Protein AF-0000000076156666 (afdb_homodimer)

Foldseek 3Di:
DDQVPDPADKDWDDDQQWIKIDGPVDRDIDTLDGRPPWGFAEWDDQPVQQKIWTFTQVQLFIWIFRRNDPPSPTDIDTQGGDDPQWHWAAWEDDNVVQKIWTATQRQAFIWMDGVSNHPIDTPDGPHHRDHYDYDDPPPVPPPD/DDQVPDPADKDWDDDQQWIKIDDPVDRDIDTLDGRPPWGFAEWDDQPVQQKIWTFTQVQLFIWIFRRNDPPSPTDIDTQGGDDPQWHWAAWEDDNVVQKIWTATQRQAFIWMDGVSNHPIDTPDGPHHRDHYDYDDPPPVPPPD

Solvent-accessible surface area (backbone atoms only — not comparable to full-atom values): 14585 Å² total; per-residue (Å²): 105,79,35,78,62,69,78,49,39,38,37,37,36,20,37,26,32,36,35,34,39,31,40,73,80,49,88,54,66,47,80,75,46,78,37,90,86,37,33,36,57,26,43,40,69,29,76,88,81,23,31,38,38,34,18,18,60,70,67,20,28,31,33,34,30,44,56,55,43,51,50,71,77,45,65,75,40,76,39,39,67,65,50,86,71,42,34,44,40,18,45,32,65,40,63,90,81,41,32,31,36,35,18,19,26,70,58,7,29,32,34,35,20,34,72,74,40,47,79,69,44,75,79,42,67,86,40,73,40,24,30,15,35,30,65,44,71,55,78,57,71,74,80,114,107,80,34,81,63,70,76,50,39,38,36,36,35,20,37,27,33,36,34,34,38,31,39,74,80,49,90,53,64,46,82,75,45,77,45,87,82,36,32,35,57,24,43,40,69,29,74,88,82,22,31,38,36,34,18,18,62,69,65,20,25,30,34,35,30,45,56,56,42,53,52,70,77,45,63,75,38,75,41,40,67,63,50,86,71,42,33,45,40,18,45,31,64,38,62,91,81,40,32,31,35,34,16,20,27,70,59,6,27,34,34,35,21,34,73,73,41,48,79,68,44,75,78,42,67,88,41,73,40,25,31,16,33,31,64,46,71,54,76,59,72,73,80,115

InterPro domains:
  IPR000033 LDLR class B repeat [PF00058] (98-137)
  IPR000033 LDLR class B repeat [PS51120] (98-139)
  IPR000033 LDLR class B repeat [SM00135] (30-72)
  IPR000033 LDLR class B repeat [SM00135] (77-120)
  IPR011042 Six-bladed beta-propeller, TolB-like [G3DSA:2.120.10.30] (9-143)

Organism: Mytilus galloprovincialis (NCBI:txid29158)

Nearest PDB structures (foldseek):
  3s8v-assembly1_A  TM=8.513E-01  e=6.687E-07  Homo sapiens
  8jx8-assembly1_B  TM=8.411E-01  e=5.372E-07  Rattus norvegicus
  8jxc-assembly1_A  TM=8.781E-01  e=2.489E-06  Rattus norvegicus
  8x7w-assembly1_F  TM=6.981E-01  e=1.776E-03  Escherichia coli K-12
  1jof-assembly1_A  TM=6.295E-01  e=4.266E-03  Neurospora crassa

Radius of gyration: 17.75 Å; Cα contacts (8 Å, |Δi|>4): 808; chains: 2; bounding box: 52×44×46 Å

Secondary structure (DSSP, 8-state):
---S--SS-EEEEE-BSEEEEEETTSS-EEEEEE-TT--EEEEEEETTTTEEEEEETTTTEEEEEE-SSS-TTPPPEEEE---TT--EEEEEEETTTTEEEEEETTTTEEEEEETTS-S-EEEE-S-S----EEEE--------/---S--SS-EEEEE-BSEEEEEETTSS-EEEEEE-SS--EEEEEEETTTTEEEEEETTTTEEEEEE-SSS-TTPPPEEEE---TT--EEEEEEETTTTEEEEEETTTTEEEEEETTS-S-EEEE-S-S----EEEE--------

Structure (mmCIF, N/CA/C/O backbone):
data_AF-0000000076156666-model_v1
#
loop_
_entity.id
_entity.type
_entity.pdbx_description
1 polymer 'Uncharacterized protein'
#
loop_
_atom_site.group_PDB
_atom_site.id
_atom_site.type_symbol
_atom_site.label_atom_id
_atom_site.label_alt_id
_atom_site.label_comp_id
_atom_site.label_asym_id
_atom_site.label_entity_id
_atom_site.label_seq_id
_atom_site.pdbx_PDB_ins_code
_atom_site.Cartn_x
_atom_site.Cartn_y
_atom_site.Cartn_z
_atom_site.occupancy
_atom_site.B_iso_or_equiv
_atom_site.auth_seq_id
_atom_site.auth_comp_id
_atom_site.auth_asym_id
_atom_site.auth_atom_id
_atom_site.pdbx_PDB_model_num
ATOM 1 N N . MET A 1 1 ? -24.922 -6.906 13.633 1 24.83 1 MET A N 1
ATOM 2 C CA . MET A 1 1 ? -23.984 -5.887 13.18 1 24.83 1 MET A CA 1
ATOM 3 C C . MET A 1 1 ? -22.562 -6.449 13.109 1 24.83 1 MET A C 1
ATOM 5 O O . MET A 1 1 ? -21.938 -6.703 14.141 1 24.83 1 MET A O 1
ATOM 9 N N . THR A 1 2 ? -22.344 -7.375 12.227 1 29.17 2 THR A N 1
ATOM 10 C CA . THR A 1 2 ? -21.359 -8.445 12.172 1 29.17 2 THR A CA 1
ATOM 11 C C . THR A 1 2 ? -19.953 -7.875 12.023 1 29.17 2 THR A C 1
ATOM 13 O O . THR A 1 2 ? -19.641 -7.199 11.039 1 29.17 2 THR A O 1
ATOM 16 N N . LEU A 1 3 ? -19.5 -7.316 13.078 1 31.19 3 LEU A N 1
ATOM 17 C CA . LEU A 1 3 ? -18.078 -7.035 13.234 1 31.19 3 LEU A CA 1
ATOM 18 C C . LEU A 1 3 ? -17.234 -7.957 12.352 1 31.19 3 LEU A C 1
ATOM 20 O O . LEU A 1 3 ? -17.656 -9.07 12.039 1 31.19 3 LEU A O 1
ATOM 24 N N . VAL A 1 4 ? -16.5 -7.348 11.352 1 40.94 4 VAL A N 1
ATOM 25 C CA . VAL A 1 4 ? -15.523 -8.258 10.766 1 40.94 4 VAL A CA 1
ATOM 26 C C . VAL A 1 4 ? -15.047 -9.25 11.82 1 40.94 4 VAL A C 1
ATOM 28 O O . VAL A 1 4 ? -14.25 -8.898 12.695 1 40.94 4 VAL A O 1
ATOM 31 N N . SER A 1 5 ? -15.922 -9.773 12.57 1 37.94 5 SER A N 1
ATOM 32 C CA . SER A 1 5 ? -15.797 -10.766 13.633 1 37.94 5 SER A CA 1
ATOM 33 C C . SER A 1 5 ? -14.711 -11.789 13.305 1 37.94 5 SER A C 1
ATOM 35 O O . SER A 1 5 ? -14.461 -12.711 14.078 1 37.94 5 SER A O 1
ATOM 37 N N . GLY A 1 6 ? -14.664 -12.227 11.977 1 42.97 6 GLY A N 1
ATOM 38 C CA . GLY A 1 6 ? -13.938 -13.484 11.898 1 42.97 6 GLY A CA 1
ATOM 39 C C . GLY A 1 6 ? -12.453 -13.344 12.18 1 42.97 6 GLY A C 1
ATOM 40 O O . GLY A 1 6 ? -11.906 -12.242 12.078 1 42.97 6 GLY A O 1
ATOM 41 N N . ASN A 1 7 ? -11.867 -14.125 13.227 1 49.91 7 ASN A N 1
ATOM 42 C CA . ASN A 1 7 ? -10.57 -14.391 13.852 1 49.91 7 ASN A CA 1
ATOM 43 C C . ASN A 1 7 ? -9.445 -14.375 12.828 1 49.91 7 ASN A C 1
ATOM 45 O O . ASN A 1 7 ? -8.273 -14.508 13.188 1 49.91 7 ASN A O 1
ATOM 49 N N . GLY A 1 8 ? -9.758 -14.336 11.461 1 57.69 8 GLY A N 1
ATOM 50 C CA . GLY A 1 8 ? -8.594 -1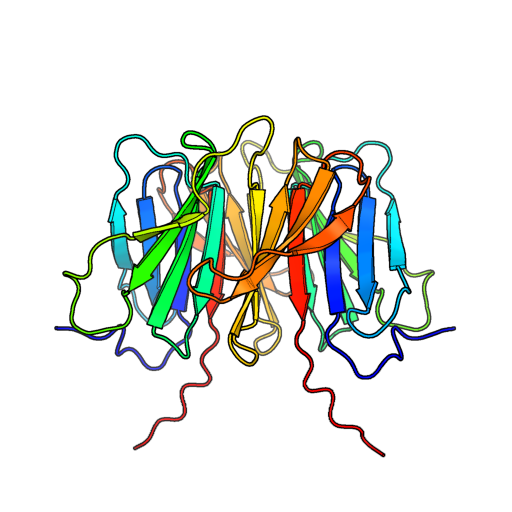4.586 10.625 1 57.69 8 GLY A CA 1
ATOM 51 C C . GLY A 1 8 ? -8.117 -13.352 9.883 1 57.69 8 GLY A C 1
ATOM 52 O O . GLY A 1 8 ? -8.617 -12.25 10.117 1 57.69 8 GLY A O 1
ATOM 53 N N . PRO A 1 9 ? -7.078 -13.352 9.258 1 69.38 9 PRO A N 1
ATOM 54 C CA . PRO A 1 9 ? -6.52 -12.258 8.461 1 69.38 9 PRO A CA 1
ATOM 55 C C . PRO A 1 9 ? -7.52 -11.68 7.461 1 69.38 9 PRO A C 1
ATOM 57 O O . PRO A 1 9 ? -8.32 -12.422 6.883 1 69.38 9 PRO A O 1
ATOM 60 N N . GLN A 1 10 ? -7.691 -10.336 7.496 1 78.38 10 GLN A N 1
ATOM 61 C CA . GLN A 1 10 ? -8.57 -9.625 6.574 1 78.38 10 GLN A CA 1
ATOM 62 C C . GLN A 1 10 ? -7.777 -8.992 5.434 1 78.38 10 GLN A C 1
ATOM 64 O O . GLN A 1 10 ? -6.68 -8.477 5.645 1 78.38 10 GLN A O 1
ATOM 69 N N . LEU A 1 11 ? -8.43 -9.125 4.258 1 87.75 11 LEU A N 1
ATOM 70 C CA . LEU A 1 11 ? -7.887 -8.484 3.068 1 87.75 11 LEU A CA 1
ATOM 71 C C . LEU A 1 11 ? -8.766 -7.32 2.629 1 87.75 11 LEU A C 1
ATOM 73 O O . LEU A 1 11 ? -9.992 -7.453 2.557 1 87.75 11 LEU A O 1
ATOM 77 N N . LEU A 1 12 ? -8.188 -6.184 2.498 1 89.75 12 LEU A N 1
ATOM 78 C CA . LEU A 1 12 ? -8.828 -5 1.938 1 89.75 12 LEU A CA 1
ATOM 79 C C . LEU A 1 12 ? -8.367 -4.758 0.503 1 89.75 12 LEU A C 1
ATOM 81 O O . LEU A 1 12 ? -7.18 -4.871 0.204 1 89.75 12 LEU A O 1
ATOM 85 N N . PHE A 1 13 ? -9.367 -4.488 -0.405 1 92.56 13 PHE A N 1
ATOM 86 C CA . PHE A 1 13 ? -8.953 -4.191 -1.771 1 92.56 13 PHE A CA 1
ATOM 87 C C . PHE A 1 13 ? -9.953 -3.264 -2.449 1 92.56 13 PHE A C 1
ATOM 89 O O . PHE A 1 13 ? -11.086 -3.113 -1.981 1 92.56 13 PHE A O 1
ATOM 96 N N . SER A 1 14 ? -9.508 -2.668 -3.512 1 92.62 14 SER A N 1
ATOM 97 C CA . SER A 1 14 ? -10.367 -1.766 -4.27 1 92.62 14 SER A CA 1
ATOM 98 C C . SER A 1 14 ? -10.445 -2.172 -5.738 1 92.62 14 SER A C 1
ATOM 100 O O . SER A 1 14 ? -9.594 -2.922 -6.223 1 92.62 14 SER A O 1
ATOM 102 N N . ASN A 1 15 ? -11.516 -1.688 -6.387 1 88.69 15 ASN A N 1
ATOM 103 C CA . ASN A 1 15 ? -11.641 -1.851 -7.832 1 88.69 15 ASN A CA 1
ATOM 104 C C . ASN A 1 15 ? -11.938 -0.521 -8.523 1 88.69 15 ASN A C 1
ATOM 106 O O . ASN A 1 15 ? -12.742 -0.465 -9.453 1 88.69 15 ASN A O 1
ATOM 110 N N . GLY A 1 16 ? -11.273 0.506 -7.926 1 85.62 16 GLY A N 1
ATOM 111 C CA . GLY A 1 16 ? -11.508 1.829 -8.484 1 85.62 16 GLY A CA 1
ATOM 112 C C . GLY A 1 16 ? -12.656 2.564 -7.812 1 85.62 16 GLY A C 1
ATOM 113 O O . GLY A 1 16 ? -12.438 3.582 -7.148 1 85.62 16 GLY A O 1
ATOM 114 N N . THR A 1 17 ? -13.883 1.94 -7.84 1 86.25 17 THR A N 1
ATOM 115 C CA . THR A 1 17 ? -15.062 2.646 -7.352 1 86.25 17 THR A CA 1
ATOM 116 C C . THR A 1 17 ? -15.469 2.131 -5.973 1 86.25 17 THR A C 1
ATOM 118 O O . THR A 1 17 ? -16.234 2.785 -5.262 1 86.25 17 THR A O 1
ATOM 121 N N . HIS A 1 18 ? -15 0.934 -5.66 1 88.19 18 HIS A N 1
ATOM 122 C CA . HIS A 1 18 ? -15.398 0.309 -4.406 1 88.19 18 HIS A CA 1
ATOM 123 C C . HIS A 1 18 ? -14.188 -0.149 -3.607 1 88.19 18 HIS A C 1
ATOM 125 O O . HIS A 1 18 ? -13.117 -0.4 -4.18 1 88.19 18 HIS A O 1
ATOM 131 N N . VAL A 1 19 ? -14.344 -0.198 -2.363 1 89.44 19 VAL A N 1
ATOM 132 C CA . VAL A 1 19 ? -13.438 -0.876 -1.443 1 89.44 19 VAL A CA 1
ATOM 133 C C . VAL A 1 19 ? -14.141 -2.072 -0.809 1 89.44 19 VAL A C 1
ATOM 135 O O . VAL A 1 19 ? -15.273 -1.957 -0.342 1 89.44 19 VAL A O 1
ATOM 138 N N . PHE A 1 20 ? -13.438 -3.129 -0.831 1 87.62 20 PHE A N 1
ATOM 139 C CA . PHE A 1 20 ? -13.969 -4.391 -0.327 1 87.62 20 PHE A CA 1
ATOM 140 C C . PHE A 1 20 ? -13.117 -4.914 0.824 1 87.62 20 PHE A C 1
ATOM 142 O O . PHE A 1 20 ? -11.938 -4.566 0.942 1 87.62 20 PHE A O 1
ATOM 149 N N . SER A 1 21 ? -13.766 -5.691 1.63 1 85.75 21 SER A N 1
ATOM 150 C CA . SER A 1 21 ? -13.047 -6.516 2.596 1 85.75 21 SER A CA 1
ATOM 151 C C . SER A 1 21 ? -13.352 -7.996 2.398 1 85.75 21 SER A C 1
ATOM 153 O O . SER A 1 21 ? -14.484 -8.367 2.09 1 85.75 21 SER A O 1
ATOM 155 N N . LYS A 1 22 ? -12.336 -8.773 2.588 1 82.94 22 LYS A N 1
ATOM 156 C CA . LYS A 1 22 ? -12.461 -10.219 2.463 1 82.94 22 LYS A CA 1
ATOM 157 C C . LYS A 1 22 ? -11.797 -10.93 3.643 1 82.94 22 LYS A C 1
ATOM 159 O O . LYS A 1 22 ? -10.648 -10.648 3.982 1 82.94 22 LYS A O 1
ATOM 164 N N . ASP A 1 23 ? -12.633 -11.797 4.246 1 78.38 23 ASP A N 1
ATOM 165 C CA . ASP A 1 23 ? -12.07 -12.727 5.223 1 78.38 23 ASP A CA 1
ATOM 166 C C . ASP A 1 23 ? -11.344 -13.883 4.527 1 78.38 23 ASP A C 1
ATOM 168 O O . ASP A 1 23 ? -11.953 -14.633 3.766 1 78.38 23 ASP A O 1
ATOM 172 N N . LEU A 1 24 ? -10.078 -14.031 4.801 1 78.62 24 LEU A N 1
ATOM 173 C CA . LEU A 1 24 ? -9.289 -15.008 4.059 1 78.62 24 LEU A CA 1
ATOM 174 C C . LEU A 1 24 ? -9.562 -16.422 4.562 1 78.62 24 LEU A C 1
ATOM 176 O O . LEU A 1 24 ? -9.219 -17.391 3.895 1 78.62 24 LEU A O 1
ATOM 180 N N . ASP A 1 25 ? -10.188 -16.516 5.691 1 75.38 25 ASP A N 1
ATOM 181 C CA . ASP A 1 25 ? -10.508 -17.828 6.258 1 75.38 25 ASP A CA 1
ATOM 182 C C . ASP A 1 25 ? -11.93 -18.25 5.891 1 75.38 25 ASP A C 1
ATOM 184 O O . ASP A 1 25 ? -12.375 -19.344 6.258 1 75.38 25 ASP A O 1
ATOM 188 N N . SER A 1 26 ? -12.578 -17.359 5.293 1 74.19 26 SER A N 1
ATOM 189 C CA . SER A 1 26 ? -13.945 -17.688 4.891 1 74.19 26 SER A CA 1
ATOM 190 C C . SER A 1 26 ? -14.242 -17.156 3.488 1 74.19 26 SER A C 1
ATOM 192 O O . SER A 1 26 ? -13.375 -16.562 2.844 1 74.19 26 SER A O 1
ATOM 194 N N . ALA A 1 27 ? -15.383 -17.469 3.008 1 73.88 27 ALA A N 1
ATOM 195 C CA . ALA A 1 27 ? -15.797 -16.984 1.693 1 73.88 27 ALA A CA 1
ATOM 196 C C . ALA A 1 27 ? -16.484 -15.625 1.801 1 73.88 27 ALA A C 1
ATOM 198 O O . ALA A 1 27 ? -16.938 -15.07 0.796 1 73.88 27 ALA A O 1
ATOM 199 N N . ASN A 1 28 ? -16.453 -15.109 2.893 1 76.19 28 ASN A N 1
ATOM 200 C CA . ASN A 1 28 ? -17.203 -13.883 3.139 1 76.19 28 ASN A CA 1
ATOM 201 C C . ASN A 1 28 ? -16.453 -12.656 2.613 1 76.19 28 ASN A C 1
ATOM 203 O O . ASN A 1 28 ? -15.234 -12.547 2.793 1 76.19 28 ASN A O 1
ATOM 207 N N . SER A 1 29 ? -17.109 -11.93 1.706 1 78.38 29 SER A N 1
ATOM 208 C CA . SER A 1 29 ? -16.641 -10.633 1.247 1 78.38 29 SER A CA 1
ATOM 209 C C . SER A 1 29 ? -17.719 -9.562 1.422 1 78.38 29 SER A C 1
ATOM 211 O O . SER A 1 29 ? -18.906 -9.859 1.383 1 78.38 29 SER A O 1
ATOM 213 N N . ARG A 1 30 ? -17.344 -8.398 1.815 1 82.5 30 ARG A N 1
ATOM 214 C CA . ARG A 1 30 ? -18.281 -7.305 2.004 1 82.5 30 ARG A CA 1
ATOM 215 C C . ARG A 1 30 ? -17.797 -6.031 1.321 1 82.5 30 ARG A C 1
ATOM 217 O O . ARG A 1 30 ? -16.594 -5.797 1.219 1 82.5 30 ARG A O 1
ATOM 224 N N . VAL A 1 31 ? -18.75 -5.227 0.8 1 84.62 31 VAL A N 1
ATOM 225 C CA . VAL A 1 31 ? -18.469 -3.887 0.293 1 84.62 31 VAL A CA 1
ATOM 226 C C . VAL A 1 31 ? -18.406 -2.896 1.454 1 84.62 31 VAL A C 1
ATOM 228 O O . VAL A 1 31 ? -19.344 -2.781 2.232 1 84.62 31 VAL A O 1
ATOM 231 N N . LEU A 1 32 ? -17.344 -2.234 1.595 1 83.38 32 LEU A N 1
ATOM 232 C CA . LEU A 1 32 ? -17.188 -1.29 2.695 1 83.38 32 LEU A CA 1
ATOM 233 C C . LEU A 1 32 ? -17.562 0.121 2.26 1 83.38 32 LEU A C 1
ATOM 235 O O . LEU A 1 32 ? -18.172 0.869 3.025 1 83.38 32 LEU A O 1
ATOM 239 N N . VAL A 1 33 ? -17.094 0.512 1.091 1 84.12 33 VAL A N 1
ATOM 240 C CA . VAL A 1 33 ? -17.344 1.854 0.575 1 84.12 33 VAL A CA 1
ATOM 241 C C . VAL A 1 33 ? -17.672 1.782 -0.916 1 84.12 33 VAL A C 1
ATOM 243 O O . VAL A 1 33 ? -17.031 1.032 -1.66 1 84.12 33 VAL A O 1
ATOM 246 N N . GLY A 1 34 ? -18.656 2.332 -1.318 1 82.88 34 GLY A N 1
ATOM 247 C CA . GLY A 1 34 ? -18.984 2.596 -2.711 1 82.88 34 GLY A CA 1
ATOM 248 C C . GLY A 1 34 ? -18.891 4.066 -3.074 1 82.88 34 GLY A C 1
ATOM 249 O O . GLY A 1 34 ? -19.516 4.91 -2.422 1 82.88 34 GLY A O 1
ATOM 250 N N . THR A 1 35 ? -17.812 4.336 -3.85 1 72.94 35 THR A N 1
ATOM 251 C CA . THR A 1 35 ? -17.641 5.727 -4.254 1 72.94 35 THR A CA 1
ATOM 252 C C . THR A 1 35 ? -18.062 5.926 -5.707 1 72.94 35 THR A C 1
ATOM 254 O O . THR A 1 35 ? -17.547 5.25 -6.602 1 72.94 35 THR A O 1
ATOM 257 N N . MET A 1 36 ? -19.266 5.98 -6.188 1 64.44 36 MET A N 1
ATOM 258 C CA . MET A 1 36 ? -19.797 6.047 -7.547 1 64.44 36 MET A CA 1
ATOM 259 C C . MET A 1 36 ? -18.797 6.719 -8.484 1 64.44 36 MET A C 1
ATOM 261 O O . MET A 1 36 ? -18.5 6.203 -9.562 1 64.44 36 MET A O 1
ATOM 265 N N . ASP A 1 37 ? -18.359 7.902 -8.125 1 64.62 37 ASP A N 1
ATOM 266 C CA . ASP A 1 37 ? -17.547 8.703 -9.031 1 64.62 37 ASP A CA 1
ATOM 267 C C . ASP A 1 37 ? -16.094 8.773 -8.562 1 64.62 37 ASP A C 1
ATOM 269 O O . ASP A 1 37 ? -15.414 9.766 -8.805 1 64.62 37 ASP A O 1
ATOM 273 N N . SER A 1 38 ? -15.586 7.602 -8.094 1 75.69 38 SER A N 1
ATOM 274 C CA . SER A 1 38 ? -14.281 7.703 -7.445 1 75.69 38 SER A CA 1
ATOM 275 C C . SER A 1 38 ? -13.305 6.672 -8 1 75.69 38 SER A C 1
ATOM 277 O O . SER A 1 38 ? -13.719 5.688 -8.617 1 75.69 38 SER A O 1
ATOM 279 N N . SER A 1 39 ? -12.109 7.09 -8.117 1 88.38 39 SER A N 1
ATOM 280 C CA . SER A 1 39 ? -11.016 6.176 -8.438 1 88.38 39 SER A CA 1
ATOM 281 C C . SER A 1 39 ? -10.125 5.934 -7.223 1 88.38 39 SER A C 1
ATOM 283 O O . SER A 1 39 ? -9.125 6.625 -7.035 1 88.38 39 SER A O 1
ATOM 285 N N . VAL A 1 40 ? -10.5 4.91 -6.449 1 91.94 40 VAL A N 1
ATOM 286 C CA . VAL A 1 40 ? -9.719 4.535 -5.277 1 91.94 40 VAL A CA 1
ATOM 287 C C . VAL A 1 40 ? -8.398 3.906 -5.719 1 91.94 40 VAL A C 1
ATOM 289 O O . VAL A 1 40 ? -8.391 2.814 -6.293 1 91.94 40 VAL A O 1
ATOM 292 N N . THR A 1 41 ? -7.332 4.531 -5.438 1 93.56 41 THR A N 1
ATOM 293 C CA . THR A 1 41 ? -6.035 4.121 -5.965 1 93.56 41 THR A CA 1
ATOM 294 C C . THR A 1 41 ? -5.227 3.387 -4.902 1 93.56 41 THR A C 1
ATOM 296 O O . THR A 1 41 ? -4.527 2.414 -5.203 1 93.56 41 THR A O 1
ATOM 299 N N . TYR A 1 42 ? -5.238 3.84 -3.662 1 96.19 42 TYR A N 1
ATOM 300 C CA . TYR A 1 42 ? -4.582 3.18 -2.541 1 96.19 42 TYR A CA 1
ATOM 301 C C . TYR A 1 42 ? -5.543 3.01 -1.369 1 96.19 42 TYR A C 1
ATOM 303 O O . TYR A 1 42 ? -6.465 3.809 -1.194 1 96.19 42 TYR A O 1
ATOM 311 N N . VAL A 1 43 ? -5.25 1.984 -0.578 1 93.94 43 VAL A N 1
ATOM 312 C CA . VAL A 1 43 ? -6.039 1.715 0.622 1 93.94 43 VAL A CA 1
ATOM 313 C C . VAL A 1 43 ? -5.117 1.264 1.753 1 93.94 43 VAL A C 1
ATOM 315 O O . VAL A 1 43 ? -4.035 0.723 1.504 1 93.94 43 VAL A O 1
ATOM 318 N N . ASP A 1 44 ? -5.52 1.538 2.906 1 92.69 44 ASP A N 1
ATOM 319 C CA . ASP A 1 44 ? -4.879 1.022 4.113 1 92.69 44 ASP A CA 1
ATOM 320 C C . ASP A 1 44 ? -5.855 1 5.285 1 92.69 44 ASP A C 1
ATOM 322 O O . ASP A 1 44 ? -6.961 1.534 5.191 1 92.69 44 ASP A O 1
ATOM 326 N N . TYR A 1 45 ? -5.438 0.369 6.348 1 87.62 45 TYR A N 1
ATOM 327 C CA . TYR A 1 45 ? -6.34 0.162 7.477 1 87.62 45 TYR A CA 1
ATOM 328 C C . TYR A 1 45 ? -5.68 0.566 8.789 1 87.62 45 TYR A C 1
ATOM 330 O O . TYR A 1 45 ? -4.488 0.313 8.992 1 87.62 45 TYR A O 1
ATOM 338 N N . ASP A 1 46 ? -6.52 1.209 9.57 1 85.94 46 ASP A N 1
ATOM 339 C CA . ASP A 1 46 ? -6.207 1.427 10.977 1 85.94 46 ASP A CA 1
ATOM 340 C C . ASP A 1 46 ? -6.98 0.458 11.875 1 85.94 46 ASP A C 1
ATOM 342 O O . ASP A 1 46 ? -8.109 0.744 12.281 1 85.94 46 ASP A O 1
ATOM 346 N N . LEU A 1 47 ? -6.359 -0.558 12.281 1 75.81 47 LEU A N 1
ATOM 347 C CA . LEU A 1 47 ? -7.055 -1.599 13.031 1 75.81 47 LEU A CA 1
ATOM 348 C C . LEU A 1 47 ? -7.375 -1.129 14.445 1 75.81 47 LEU A C 1
ATOM 350 O O . LEU A 1 47 ? -8.375 -1.546 15.031 1 75.81 47 LEU A O 1
ATOM 354 N N . ILE A 1 48 ? -6.457 -0.358 14.922 1 79.44 48 ILE A N 1
ATOM 355 C CA . ILE A 1 48 ? -6.645 0.128 16.281 1 79.44 48 ILE A CA 1
ATOM 356 C C . ILE A 1 48 ? -7.887 1.015 16.359 1 79.44 48 ILE A C 1
ATOM 358 O O . ILE A 1 48 ? -8.742 0.837 17.219 1 79.44 48 ILE A O 1
ATOM 362 N N . GLY A 1 49 ? -8.078 1.843 15.438 1 82 49 GLY A N 1
ATOM 363 C CA . GLY A 1 49 ? -9.203 2.768 15.43 1 82 49 GLY A CA 1
ATOM 364 C C . GLY A 1 49 ? -10.414 2.223 14.703 1 82 49 GLY A C 1
ATOM 365 O O . GLY A 1 49 ? -11.523 2.727 14.883 1 82 49 GLY A O 1
ATOM 366 N N . GLY A 1 50 ? -10.172 1.155 13.797 1 82.5 50 GLY A N 1
ATOM 367 C CA . GLY A 1 50 ? -11.266 0.539 13.062 1 82.5 50 GLY A CA 1
ATOM 368 C C . GLY A 1 50 ? -11.664 1.313 11.82 1 82.5 50 GLY A C 1
ATOM 369 O O . GLY A 1 50 ? -12.836 1.339 11.445 1 82.5 50 GLY A O 1
ATOM 370 N N . TYR A 1 51 ? -10.703 2.053 11.25 1 89 51 TYR A N 1
ATOM 371 C CA . TYR A 1 51 ? -10.961 2.852 10.055 1 89 51 TYR A CA 1
ATOM 372 C C . TYR A 1 51 ? -10.258 2.266 8.836 1 89 51 TYR A C 1
ATOM 374 O O . TYR A 1 51 ? -9.172 1.689 8.961 1 89 51 TYR A O 1
ATOM 382 N N . ILE A 1 52 ? -10.953 2.475 7.73 1 89.44 52 ILE A N 1
ATOM 383 C CA . ILE A 1 52 ? -10.258 2.303 6.461 1 89.44 52 ILE A CA 1
ATOM 384 C C . ILE A 1 52 ? -9.945 3.67 5.855 1 89.44 52 ILE A C 1
ATOM 386 O O . ILE A 1 52 ? -10.711 4.621 6.027 1 89.44 52 ILE A O 1
ATOM 390 N N . TYR A 1 53 ? -8.875 3.779 5.207 1 93.62 53 TYR A N 1
ATOM 391 C CA . TYR A 1 53 ? -8.43 4.98 4.512 1 93.62 53 TYR A CA 1
ATOM 392 C C . TYR A 1 53 ? -8.203 4.703 3.031 1 93.62 53 TYR A C 1
ATOM 394 O O . TYR A 1 53 ? -7.734 3.621 2.662 1 93.62 53 TYR A O 1
ATOM 402 N N . TRP A 1 54 ? -8.5 5.707 2.203 1 95.19 54 TRP A N 1
ATOM 403 C CA . TRP A 1 54 ? -8.18 5.535 0.792 1 95.19 54 TRP A CA 1
ATOM 404 C C . TRP A 1 54 ? -7.879 6.875 0.132 1 95.19 54 TRP A C 1
ATOM 406 O O . TRP A 1 54 ? -8.398 7.91 0.553 1 95.19 54 TRP A O 1
ATOM 416 N N . SER A 1 55 ? -6.988 6.844 -0.792 1 96.81 55 SER A N 1
ATOM 417 C CA . SER A 1 55 ? -6.781 7.98 -1.682 1 96.81 55 SER A CA 1
ATOM 418 C C . SER A 1 55 ? -7.605 7.84 -2.957 1 96.81 55 SER A C 1
ATOM 420 O O . SER A 1 55 ? -7.797 6.73 -3.461 1 96.81 55 SER A O 1
ATOM 422 N N . ASP A 1 56 ? -8.039 8.945 -3.461 1 94.06 56 ASP A N 1
ATOM 423 C CA . ASP A 1 56 ? -8.867 8.984 -4.664 1 94.06 56 ASP A CA 1
ATOM 424 C C . ASP A 1 56 ? -8.234 9.875 -5.734 1 94.06 56 ASP A C 1
ATOM 426 O O . ASP A 1 56 ? -8.125 11.094 -5.551 1 94.06 56 ASP A O 1
ATOM 430 N N . PHE A 1 57 ? -7.949 9.258 -6.812 1 91.94 57 PHE A N 1
ATOM 431 C CA . PHE A 1 57 ? -7.246 9.969 -7.879 1 91.94 57 PHE A CA 1
ATOM 432 C C . PHE A 1 57 ? -8.172 10.969 -8.555 1 91.94 57 PHE A C 1
ATOM 434 O O . PHE A 1 57 ? -7.719 12.023 -9.016 1 91.94 57 PHE A O 1
ATOM 441 N N . ASP A 1 58 ? -9.352 10.641 -8.727 1 91.81 58 ASP A N 1
ATOM 442 C CA . ASP A 1 58 ? -10.289 11.516 -9.43 1 91.81 58 ASP A CA 1
ATOM 443 C C . ASP A 1 58 ? -10.594 12.773 -8.609 1 91.81 58 ASP A C 1
ATOM 445 O O . ASP A 1 58 ? -10.641 13.875 -9.156 1 91.81 58 ASP A O 1
ATOM 449 N N . THR A 1 59 ? -10.883 12.57 -7.301 1 92.31 59 THR A N 1
ATOM 450 C CA . THR A 1 59 ? -11.25 13.703 -6.453 1 92.31 59 THR A CA 1
ATOM 451 C C . THR A 1 59 ? -10 14.352 -5.852 1 92.31 59 THR A C 1
ATOM 453 O O . THR A 1 59 ? -10.07 15.461 -5.316 1 92.31 59 THR A O 1
ATOM 456 N N . ASN A 1 60 ? -8.844 13.68 -5.883 1 95.75 60 ASN A N 1
ATOM 457 C CA . ASN A 1 60 ? -7.598 14.148 -5.289 1 95.75 60 ASN A CA 1
ATOM 458 C C . ASN A 1 60 ? -7.746 14.375 -3.785 1 95.75 60 ASN A C 1
ATOM 460 O O . ASN A 1 60 ? -7.344 15.422 -3.27 1 95.75 60 ASN A O 1
ATOM 464 N N . THR A 1 61 ? -8.352 13.438 -3.162 1 96.5 61 THR A N 1
ATOM 465 C CA . THR A 1 61 ? -8.594 13.508 -1.726 1 96.5 61 THR A CA 1
ATOM 466 C C . THR A 1 61 ? -8.148 12.219 -1.038 1 96.5 61 THR A C 1
ATOM 468 O O . THR A 1 61 ? -7.859 11.227 -1.703 1 96.5 61 THR A O 1
ATOM 471 N N . ILE A 1 62 ? -8.016 12.281 0.243 1 97.19 62 ILE A N 1
ATOM 472 C CA . ILE A 1 62 ? -7.941 11.109 1.106 1 97.19 62 ILE A CA 1
ATOM 473 C C . ILE A 1 62 ? -9.148 11.086 2.047 1 97.19 62 ILE A C 1
ATOM 475 O O . ILE A 1 62 ? -9.469 12.102 2.672 1 97.19 62 ILE A O 1
ATOM 479 N N . SER A 1 63 ? -9.719 9.93 2.068 1 95.38 63 SER A N 1
ATOM 480 C CA . SER A 1 63 ? -10.914 9.766 2.893 1 95.38 63 SER A CA 1
ATOM 481 C C . SER A 1 63 ? -10.758 8.586 3.85 1 95.38 63 SER A C 1
ATOM 483 O O . SER A 1 63 ? -9.852 7.77 3.699 1 95.38 63 SER A O 1
ATOM 485 N N . ARG A 1 64 ? -11.625 8.57 4.828 1 93.81 64 ARG A N 1
ATOM 486 C CA . ARG A 1 64 ? -11.688 7.434 5.742 1 93.81 64 ARG A CA 1
ATOM 487 C C . ARG A 1 64 ? -13.125 7.125 6.133 1 93.81 64 ARG A C 1
ATOM 489 O O . ARG A 1 64 ? -14.016 7.961 5.965 1 93.81 64 ARG A O 1
ATOM 496 N N . LYS A 1 65 ? -13.281 5.973 6.523 1 90.69 65 LYS A N 1
ATOM 497 C CA . LYS A 1 65 ? -14.57 5.512 7.027 1 90.69 65 LYS A CA 1
ATOM 498 C C . LYS A 1 65 ? -14.391 4.445 8.102 1 90.69 65 LYS A C 1
ATOM 500 O O . LYS A 1 65 ? -13.539 3.564 7.977 1 90.69 65 LYS A O 1
ATOM 505 N N . ARG A 1 66 ? -15.172 4.598 9.102 1 86.69 66 ARG A N 1
ATOM 506 C CA . ARG A 1 66 ? -15.156 3.568 10.133 1 86.69 66 ARG A CA 1
ATOM 507 C C . ARG A 1 66 ? -15.844 2.295 9.648 1 86.69 66 ARG A C 1
ATOM 509 O O . ARG A 1 66 ? -16.969 2.342 9.133 1 86.69 66 ARG A O 1
ATOM 516 N N . CYS A 1 67 ? -15.273 1.206 9.547 1 71.62 67 CYS A N 1
ATOM 517 C CA . CYS A 1 67 ? -15.883 0.017 8.969 1 71.62 67 CYS A CA 1
ATOM 518 C C . CYS A 1 67 ? -15.703 -1.189 9.883 1 71.62 67 CYS A C 1
ATOM 520 O O . CYS A 1 67 ? -16.25 -2.262 9.617 1 71.62 67 CYS A O 1
ATOM 522 N N . MET A 1 68 ? -14.844 -1.132 10.695 1 60.59 68 MET A N 1
ATOM 523 C CA . MET A 1 68 ? -14.625 -2.322 11.508 1 60.59 68 MET A CA 1
ATOM 524 C C . MET A 1 68 ? -15.469 -2.283 12.773 1 60.59 68 MET A C 1
ATOM 526 O O . MET A 1 68 ? -15.25 -3.062 13.703 1 60.59 68 MET A O 1
ATOM 530 N N . SER A 1 69 ? -16.281 -1.313 12.773 1 55.09 69 SER A N 1
ATOM 531 C CA . SER A 1 69 ? -17.25 -1.293 13.867 1 55.09 69 SER A CA 1
ATOM 532 C C . SER A 1 69 ? -18.656 -1.635 13.367 1 55.09 69 SER A C 1
ATOM 534 O O . SER A 1 69 ? -18.906 -1.655 12.156 1 55.09 69 SER A O 1
ATOM 536 N N . ASP A 1 70 ? -19.375 -2.348 14.164 1 52.34 70 ASP A N 1
ATOM 537 C CA . ASP A 1 70 ? -20.766 -2.734 13.953 1 52.34 70 ASP A CA 1
ATOM 538 C C . ASP A 1 70 ? -21.547 -1.629 13.234 1 52.34 70 ASP A C 1
ATOM 540 O O . ASP A 1 70 ? -22.641 -1.862 12.727 1 52.34 70 ASP A O 1
ATOM 544 N N . ASP A 1 71 ? -21.031 -0.539 13.344 1 48.34 71 ASP A N 1
ATOM 545 C CA . ASP A 1 71 ? -21.812 0.574 12.836 1 48.34 71 ASP A CA 1
ATOM 546 C C . ASP A 1 71 ? -21.484 0.865 11.375 1 48.34 71 ASP A C 1
ATOM 548 O O . ASP A 1 71 ? -20.609 1.686 11.078 1 48.34 71 ASP A O 1
ATOM 552 N N . ASP A 1 72 ? -21.891 -0.021 10.484 1 54.41 72 ASP A N 1
ATOM 553 C CA . ASP A 1 72 ? -21.75 0.112 9.031 1 54.41 72 ASP A CA 1
ATOM 554 C C . ASP A 1 72 ? -22.141 1.513 8.57 1 54.41 72 ASP A C 1
ATOM 556 O O . ASP A 1 72 ? -21.797 1.921 7.457 1 54.41 72 ASP A O 1
ATOM 560 N N . ASN A 1 73 ? -22.844 2.172 9.461 1 54.06 73 ASN A N 1
ATOM 561 C CA . ASN A 1 73 ? -23.484 3.391 8.969 1 54.06 73 ASN A CA 1
ATOM 562 C C . ASN A 1 73 ? -22.547 4.59 9.062 1 54.06 73 ASN A C 1
ATOM 564 O O . ASN A 1 73 ? -22.984 5.734 8.945 1 54.06 73 ASN A O 1
ATOM 568 N N . SER A 1 74 ? -21.344 4.207 9.398 1 62.97 74 SER A N 1
ATOM 569 C CA . SER A 1 74 ? -20.547 5.402 9.602 1 62.97 74 SER A CA 1
ATOM 570 C C . SER A 1 74 ? -20.25 6.105 8.281 1 62.97 74 SER A C 1
ATOM 572 O O . SER A 1 74 ? -20.188 5.461 7.23 1 62.97 74 SER A O 1
ATOM 574 N N . ASP A 1 75 ? -20.297 7.445 8.297 1 75.44 75 ASP A N 1
ATOM 575 C CA . ASP A 1 75 ? -20.125 8.289 7.121 1 75.44 75 ASP A CA 1
ATOM 576 C C . ASP A 1 75 ? -18.656 8.367 6.715 1 75.44 75 ASP A C 1
ATOM 578 O O . ASP A 1 75 ? -17.766 8.25 7.562 1 75.44 75 ASP A O 1
ATOM 582 N N . LYS A 1 76 ? -18.484 8.266 5.492 1 87.06 76 LYS A N 1
ATOM 583 C CA . LYS A 1 76 ? -17.219 8.641 4.859 1 87.06 76 LYS A CA 1
ATOM 584 C C . LYS A 1 76 ? -16.812 10.055 5.246 1 87.06 76 LYS A C 1
ATOM 586 O O . LYS A 1 76 ? -17.656 10.953 5.328 1 87.06 76 LYS A O 1
ATOM 591 N N . GLU A 1 77 ? -15.625 10.195 5.68 1 93.06 77 GLU A N 1
ATOM 592 C CA . GLU A 1 77 ? -15.039 11.508 5.961 1 93.06 77 GLU A CA 1
ATOM 593 C C . GLU A 1 77 ? -13.875 11.805 5.02 1 93.06 77 GLU A C 1
ATOM 595 O O . GLU A 1 77 ? -12.984 10.977 4.84 1 93.06 77 GLU A O 1
ATOM 600 N N . VAL A 1 78 ? -13.953 12.984 4.336 1 95.31 78 VAL A N 1
ATOM 601 C CA . VAL A 1 78 ? -12.781 13.461 3.6 1 95.31 78 VAL A CA 1
ATOM 602 C C . VAL A 1 78 ? -11.82 14.156 4.555 1 95.31 78 VAL A C 1
ATOM 604 O O . VAL A 1 78 ? -12.133 15.219 5.098 1 95.31 78 VAL A O 1
ATOM 607 N N . ILE A 1 79 ? -10.695 13.609 4.766 1 97.56 79 ILE A N 1
ATOM 608 C CA . ILE A 1 79 ? -9.82 14.148 5.805 1 97.56 79 ILE A CA 1
ATOM 609 C C . ILE A 1 79 ? -8.703 14.977 5.164 1 97.56 79 ILE A C 1
ATOM 611 O O . ILE A 1 79 ? -8.141 15.859 5.805 1 97.56 79 ILE A O 1
ATOM 615 N N . ILE A 1 80 ? -8.227 14.672 3.992 1 98.25 80 ILE A N 1
ATOM 616 C CA . ILE A 1 80 ? -7.383 15.531 3.166 1 98.25 80 ILE A CA 1
ATOM 617 C C . ILE A 1 80 ? -8.164 16 1.941 1 98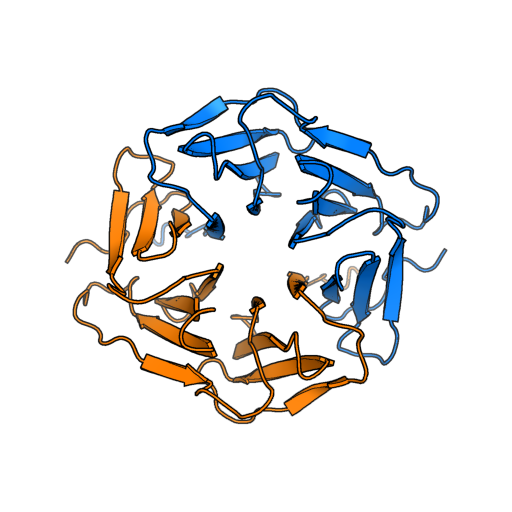.25 80 ILE A C 1
ATOM 619 O O . ILE A 1 80 ? -8.445 15.211 1.038 1 98.25 80 ILE A O 1
ATOM 623 N N . LYS A 1 81 ? -8.422 17.219 1.922 1 97.69 81 LYS A N 1
ATOM 624 C CA . LYS A 1 81 ? -9.234 17.797 0.855 1 97.69 81 LYS A CA 1
ATOM 625 C C . LYS A 1 81 ? -8.383 18.125 -0.368 1 97.69 81 LYS A C 1
ATOM 627 O O . LYS A 1 81 ? -7.16 18.234 -0.269 1 97.69 81 LYS A O 1
ATOM 632 N N . LYS A 1 82 ? -9.141 18.234 -1.408 1 96.06 82 LYS A N 1
ATOM 633 C CA . LYS A 1 82 ? -8.477 18.625 -2.65 1 96.06 82 LYS A CA 1
ATOM 634 C C . LYS A 1 82 ? -7.723 19.938 -2.484 1 96.06 82 LYS A C 1
ATOM 636 O O . LYS A 1 82 ? -8.234 20.891 -1.886 1 96.06 82 LYS A O 1
ATOM 641 N N . GLN A 1 83 ? -6.5 19.984 -2.873 1 94.94 83 GLN A N 1
ATOM 642 C CA . GLN A 1 83 ? -5.656 21.172 -2.869 1 94.94 83 GLN A CA 1
ATOM 643 C C . GLN A 1 83 ? -5.105 21.453 -4.262 1 94.94 83 GLN A C 1
ATOM 645 O O . GLN A 1 83 ? -5.039 20.562 -5.105 1 94.94 83 GLN A O 1
ATOM 650 N N . THR A 1 84 ? -4.754 22.656 -4.477 1 93.62 84 THR A N 1
ATOM 651 C CA . THR A 1 84 ? -4.156 23.031 -5.754 1 93.62 84 THR A CA 1
ATOM 652 C C . THR A 1 84 ? -2.779 22.391 -5.914 1 93.62 84 THR A C 1
ATOM 654 O O . THR A 1 84 ? -1.988 22.359 -4.969 1 93.62 84 THR A O 1
ATOM 657 N N . ASN A 1 85 ? -2.523 21.844 -7.086 1 93.5 85 ASN A N 1
ATOM 658 C CA . ASN A 1 85 ? -1.235 21.266 -7.449 1 93.5 85 ASN A CA 1
ATOM 659 C C . ASN A 1 85 ? -0.848 20.125 -6.508 1 93.5 85 ASN A C 1
ATOM 661 O O . ASN A 1 85 ? 0.309 20.031 -6.094 1 93.5 85 ASN A O 1
ATOM 665 N N . SER A 1 86 ? -1.777 19.453 -6.008 1 95.06 86 SER A N 1
ATOM 666 C CA . SER A 1 86 ? -1.537 18.328 -5.105 1 95.06 86 SER A CA 1
ATOM 667 C C . SER A 1 86 ? -2.383 17.125 -5.492 1 95.06 86 SER A C 1
ATOM 669 O O . SER A 1 86 ? -3.588 17.25 -5.711 1 95.06 86 SER A O 1
ATOM 671 N N . ILE A 1 87 ? -1.765 15.984 -5.637 1 95.69 87 ILE A N 1
ATOM 672 C CA . ILE A 1 87 ? -2.457 14.727 -5.883 1 95.69 87 ILE A CA 1
ATOM 673 C C . ILE A 1 87 ? -1.934 13.656 -4.93 1 95.69 87 ILE A C 1
ATOM 675 O O . ILE A 1 87 ? -0.796 13.195 -5.062 1 95.69 87 ILE A O 1
ATOM 679 N N . PRO A 1 88 ? -2.744 13.273 -4.008 1 97.5 88 PRO A N 1
ATOM 680 C CA . PRO A 1 88 ? -2.328 12.156 -3.158 1 97.5 88 PRO A CA 1
ATOM 681 C C . PRO A 1 88 ? -2.354 10.812 -3.889 1 97.5 88 PRO A C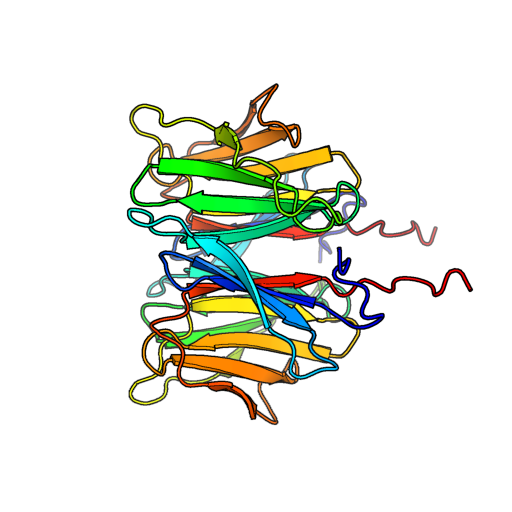 1
ATOM 683 O O . PRO A 1 88 ? -3.34 10.492 -4.555 1 97.5 88 PRO A O 1
ATOM 686 N N . TRP A 1 89 ? -1.298 10.062 -3.836 1 96.06 89 TRP A N 1
ATOM 687 C CA . TRP A 1 89 ? -1.202 8.719 -4.398 1 96.06 89 TRP A CA 1
ATOM 688 C C . TRP A 1 89 ? -1.098 7.672 -3.293 1 96.06 89 TRP A C 1
ATOM 690 O O . TRP A 1 89 ? -2.088 7.359 -2.629 1 96.06 89 TRP A O 1
ATOM 700 N N . GLY A 1 90 ? 0.13 7.227 -2.941 1 97.19 90 GLY A N 1
ATOM 701 C CA . GLY A 1 90 ? 0.341 6.223 -1.91 1 97.19 90 GLY A CA 1
ATOM 702 C C . GLY A 1 90 ? -0.005 6.715 -0.518 1 97.19 90 GLY A C 1
ATOM 703 O O . GLY A 1 90 ? 0.252 7.875 -0.182 1 97.19 90 GLY A O 1
ATOM 704 N N . ILE A 1 91 ? -0.571 5.82 0.261 1 97.31 91 ILE A N 1
ATOM 705 C CA . ILE A 1 91 ? -0.829 6.125 1.664 1 97.31 91 ILE A CA 1
ATOM 706 C C . ILE A 1 91 ? -0.308 4.996 2.545 1 97.31 91 ILE A C 1
ATOM 708 O O . ILE A 1 91 ? -0.29 3.834 2.129 1 97.31 91 ILE A O 1
ATOM 712 N N . ALA A 1 92 ? 0.118 5.309 3.668 1 94.44 92 ALA A N 1
ATOM 713 C CA . ALA A 1 92 ? 0.566 4.367 4.691 1 94.44 92 ALA A CA 1
ATOM 714 C C . ALA A 1 92 ? 0.194 4.855 6.086 1 94.44 92 ALA A C 1
ATOM 716 O O . ALA A 1 92 ? 0.39 6.031 6.414 1 94.44 92 ALA A O 1
ATOM 717 N N . LEU A 1 93 ? -0.296 3.957 6.871 1 92.44 93 LEU A N 1
ATOM 718 C CA . LEU A 1 93 ? -0.742 4.332 8.211 1 92.44 93 LEU A CA 1
ATOM 719 C C . LEU A 1 93 ? 0.218 3.807 9.273 1 92.44 93 LEU A C 1
ATOM 721 O O . LEU A 1 93 ? 0.638 2.648 9.211 1 92.44 93 LEU A O 1
ATOM 725 N N . ASP A 1 94 ? 0.543 4.633 10.148 1 88 94 ASP A N 1
ATOM 726 C CA . ASP A 1 94 ? 1.172 4.285 11.422 1 88 94 ASP A CA 1
ATOM 727 C C . ASP A 1 94 ? 0.175 4.387 12.57 1 88 94 ASP A C 1
ATOM 729 O O . ASP A 1 94 ? 0.147 5.387 13.289 1 88 94 ASP A O 1
ATOM 733 N N . SER A 1 95 ? -0.573 3.328 12.672 1 86.81 95 SER A N 1
ATOM 734 C CA . SER A 1 95 ? -1.679 3.334 13.625 1 86.81 95 SER A CA 1
ATOM 735 C C . SER A 1 95 ? -1.173 3.443 15.062 1 86.81 95 SER A C 1
ATOM 737 O O . SER A 1 95 ? -1.839 4.031 15.914 1 86.81 95 SER A O 1
ATOM 739 N N . GLN A 1 96 ? -0.047 2.877 15.312 1 84.06 96 GLN A N 1
ATOM 740 C CA . GLN A 1 96 ? 0.516 2.883 16.656 1 84.06 96 GLN A CA 1
ATOM 741 C C . GLN A 1 96 ? 0.838 4.301 17.125 1 84.06 96 GLN A C 1
ATOM 743 O O . GLN A 1 96 ? 0.61 4.656 18.281 1 84.06 96 GLN A O 1
ATOM 748 N N . ASN A 1 97 ? 1.379 5.113 16.234 1 87.25 97 ASN A N 1
ATOM 749 C CA . ASN A 1 97 ? 1.773 6.469 16.609 1 87.25 97 ASN A CA 1
ATOM 750 C C . ASN A 1 97 ? 0.743 7.496 16.141 1 87.25 97 ASN A C 1
ATOM 752 O O . ASN A 1 97 ? 0.907 8.695 16.375 1 87.25 97 ASN A O 1
ATOM 756 N N . GLY A 1 98 ? -0.276 7.035 15.445 1 92.19 98 GLY A N 1
ATOM 757 C CA . GLY A 1 98 ? -1.4 7.887 15.086 1 92.19 98 GLY A CA 1
ATOM 758 C C . GLY A 1 98 ? -1.111 8.789 13.898 1 92.19 98 GLY A C 1
ATOM 759 O O . GLY A 1 98 ? -1.531 9.945 13.883 1 92.19 98 GLY A O 1
ATOM 760 N N . HIS A 1 99 ? -0.36 8.227 12.875 1 94.56 99 HIS A N 1
ATOM 761 C CA . HIS A 1 99 ? 0.009 9.078 11.75 1 94.56 99 HIS A CA 1
ATOM 762 C C . HIS A 1 99 ? -0.407 8.453 10.43 1 94.56 99 HIS A C 1
ATOM 764 O O . HIS A 1 99 ? -0.355 7.234 10.273 1 94.56 99 HIS A O 1
ATOM 770 N N . LEU A 1 100 ? -0.79 9.336 9.562 1 96.38 100 LEU A N 1
ATOM 771 C CA . LEU A 1 100 ? -1.012 9.039 8.148 1 96.38 100 LEU A CA 1
ATOM 772 C C . LEU A 1 100 ? 0.091 9.648 7.289 1 96.38 100 LEU A C 1
ATOM 774 O O . LEU A 1 100 ? 0.434 10.82 7.445 1 96.38 100 LEU A O 1
ATOM 778 N N . TYR A 1 101 ? 0.683 8.891 6.453 1 96.12 101 TYR A N 1
ATOM 779 C CA . TYR A 1 101 ? 1.649 9.352 5.465 1 96.12 101 TYR A CA 1
ATOM 780 C C . TYR A 1 101 ? 1.103 9.188 4.051 1 96.12 101 TYR A C 1
ATOM 782 O O . TYR A 1 101 ? 0.438 8.195 3.746 1 96.12 101 TYR A O 1
ATOM 790 N N . TRP A 1 102 ? 1.453 10.188 3.166 1 97.75 102 TRP A N 1
ATOM 791 C CA . TRP A 1 102 ? 1.07 9.992 1.771 1 97.75 102 TRP A CA 1
ATOM 792 C C . TRP A 1 102 ? 2.043 10.703 0.836 1 97.75 102 TRP A C 1
ATOM 794 O O . TRP A 1 102 ? 2.773 11.602 1.258 1 97.75 102 TRP A O 1
ATOM 804 N N . THR A 1 103 ? 2.109 10.234 -0.317 1 97.5 103 THR A N 1
ATOM 805 C CA . THR A 1 103 ? 2.891 10.883 -1.364 1 97.5 103 THR A CA 1
ATOM 806 C C . THR A 1 103 ? 2.039 11.898 -2.125 1 97.5 103 THR A C 1
ATOM 808 O O . THR A 1 103 ? 0.893 11.609 -2.479 1 97.5 103 THR A O 1
ATOM 811 N N . ASP A 1 104 ? 2.551 13.031 -2.258 1 97.38 104 ASP A N 1
ATOM 812 C CA . ASP A 1 104 ? 1.975 14.0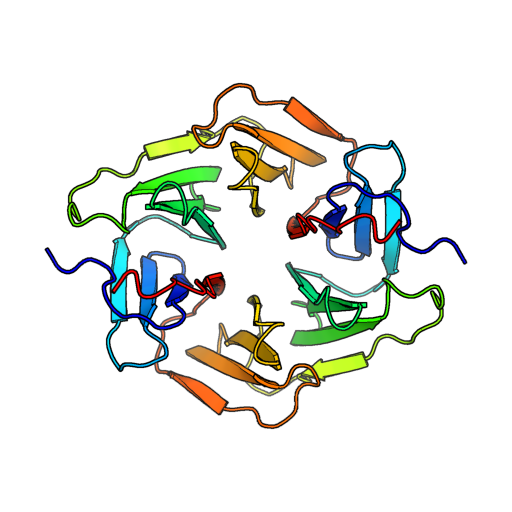39 -3.146 1 97.38 104 ASP A CA 1
ATOM 813 C C . ASP A 1 104 ? 2.697 14.062 -4.492 1 97.38 104 ASP A C 1
ATOM 815 O O . ASP A 1 104 ? 3.723 14.734 -4.637 1 97.38 104 ASP A O 1
ATOM 819 N N . GLY A 1 105 ? 2.131 13.461 -5.473 1 95.06 105 GLY A N 1
ATOM 820 C CA . GLY A 1 105 ? 2.797 13.219 -6.742 1 95.06 105 GLY A CA 1
ATOM 821 C C . GLY A 1 105 ? 3.125 14.492 -7.496 1 95.06 105 GLY A C 1
ATOM 822 O O . GLY A 1 105 ? 4.215 14.617 -8.062 1 95.06 105 GLY A O 1
ATOM 823 N N . ILE A 1 106 ? 2.248 15.344 -7.566 1 94.06 106 ILE A N 1
ATOM 824 C CA . ILE A 1 106 ? 2.445 16.578 -8.328 1 94.06 106 ILE A CA 1
ATOM 825 C C . ILE A 1 106 ? 3.26 17.562 -7.504 1 94.06 106 ILE A C 1
ATOM 827 O O . ILE A 1 106 ? 4.195 18.188 -8.016 1 94.06 106 ILE A O 1
ATOM 831 N N . GLY A 1 107 ? 2.947 17.703 -6.227 1 94.38 107 GLY A N 1
ATOM 832 C CA . GLY A 1 107 ? 3.652 18.625 -5.359 1 94.38 107 GLY A CA 1
ATOM 833 C C . GLY A 1 107 ? 5.07 18.188 -5.043 1 94.38 107 GLY A C 1
ATOM 834 O O . GLY A 1 107 ? 5.91 19.016 -4.668 1 94.38 107 GLY A O 1
ATOM 835 N N . GLY A 1 108 ? 5.273 16.906 -5.113 1 95.5 108 GLY A N 1
ATOM 836 C CA . GLY A 1 108 ? 6.613 16.391 -4.887 1 95.5 108 GLY A CA 1
ATOM 837 C C . GLY A 1 108 ? 6.977 16.297 -3.418 1 95.5 108 GLY A C 1
ATOM 838 O O . GLY A 1 108 ? 8.094 16.641 -3.025 1 95.5 108 GLY A O 1
ATOM 839 N N . HIS A 1 109 ? 6.027 15.883 -2.582 1 95.19 109 HIS A N 1
ATOM 840 C CA . HIS A 1 109 ? 6.223 15.773 -1.142 1 95.19 109 HIS A CA 1
ATOM 841 C C . HIS A 1 109 ? 5.773 14.414 -0.62 1 95.19 109 HIS A C 1
ATOM 843 O O . HIS A 1 109 ? 4.922 13.766 -1.23 1 95.19 109 HIS A O 1
ATOM 849 N N . ILE A 1 110 ? 6.406 14.094 0.396 1 95.44 110 ILE A N 1
ATOM 850 C CA . ILE A 1 110 ? 5.785 13.164 1.336 1 95.44 110 ILE A CA 1
ATOM 851 C C . ILE A 1 110 ? 5.266 13.93 2.549 1 95.44 110 ILE A C 1
ATOM 853 O O . ILE A 1 110 ? 6.012 14.68 3.188 1 95.44 110 ILE A O 1
ATOM 857 N N . ARG A 1 111 ? 4.02 13.656 2.773 1 97.44 111 ARG A N 1
ATOM 858 C CA . ARG A 1 111 ? 3.361 14.414 3.832 1 97.44 111 ARG A CA 1
ATOM 859 C C . ARG A 1 111 ? 2.838 13.492 4.926 1 97.44 111 ARG A C 1
ATOM 861 O O . ARG A 1 111 ? 2.65 12.297 4.699 1 97.44 111 ARG A O 1
ATOM 868 N N . ARG A 1 112 ? 2.697 14.117 6.129 1 96.31 112 ARG A N 1
ATOM 869 C CA . ARG A 1 112 ? 2.191 13.398 7.293 1 96.31 112 ARG A CA 1
ATOM 870 C C . ARG A 1 112 ? 1.123 14.211 8.016 1 96.31 112 ARG A C 1
ATOM 872 O O . ARG A 1 112 ? 1.22 15.438 8.102 1 96.31 112 ARG A O 1
ATOM 879 N N . SER A 1 113 ? 0.203 13.594 8.516 1 98.06 113 SER A N 1
ATOM 880 C CA . SER A 1 113 ? -0.806 14.18 9.391 1 98.06 113 SER A CA 1
ATOM 881 C C . SER A 1 113 ? -1.164 13.234 10.531 1 98.06 113 SER A C 1
ATOM 883 O O . SER A 1 113 ? -0.689 12.094 10.578 1 98.06 113 SER A O 1
ATOM 885 N N . ASP A 1 114 ? -1.928 13.75 11.438 1 98 114 ASP A N 1
ATOM 886 C CA . ASP A 1 114 ? -2.633 12.82 12.312 1 98 114 ASP A CA 1
ATOM 887 C C . ASP A 1 114 ? -3.639 11.977 11.531 1 98 114 ASP A C 1
ATOM 889 O O . ASP A 1 114 ? -3.963 12.297 10.383 1 98 114 ASP A O 1
ATOM 893 N N . LEU A 1 115 ? -4.16 10.961 12.164 1 96.69 115 LEU A N 1
ATOM 894 C CA . LEU A 1 115 ? -5.027 10.023 11.461 1 96.69 115 LEU A CA 1
ATOM 895 C C . LEU A 1 115 ? -6.332 10.703 11.047 1 96.69 115 LEU A C 1
ATOM 897 O O . LEU A 1 115 ? -7.023 10.227 10.141 1 96.69 115 LEU A O 1
ATOM 901 N N . ASN A 1 116 ? -6.676 11.836 11.641 1 96.75 116 ASN A N 1
ATOM 902 C CA . ASN A 1 116 ? -7.902 12.539 11.273 1 96.75 116 ASN A CA 1
ATOM 903 C C . ASN A 1 116 ? -7.637 13.625 10.227 1 96.75 116 ASN A C 1
ATOM 905 O O . ASN A 1 116 ? -8.531 14.398 9.891 1 96.75 116 ASN A O 1
ATOM 909 N N . GLY A 1 117 ? -6.383 13.719 9.766 1 98 117 GLY A N 1
ATOM 910 C CA . GLY A 1 117 ? -6.051 14.656 8.703 1 98 117 GLY A CA 1
ATOM 911 C C . GLY A 1 117 ? -5.562 15.992 9.227 1 98 117 GLY A C 1
ATOM 912 O O . GLY A 1 117 ? -5.191 16.875 8.445 1 98 117 GLY A O 1
ATOM 913 N N . SER A 1 118 ? -5.559 16.156 10.492 1 97.94 118 SER A N 1
ATOM 914 C CA . SER A 1 118 ? -5.09 17.406 11.07 1 97.94 118 SER A CA 1
ATOM 915 C C . SER A 1 118 ? -3.57 17.422 11.203 1 97.94 118 SER A C 1
ATOM 917 O O . SER A 1 118 ? -2.922 16.375 11.078 1 97.94 118 SER A O 1
ATOM 919 N N . ASN A 1 119 ? -2.898 18.672 11.359 1 98.19 119 ASN A N 1
ATOM 920 C CA . ASN A 1 119 ? -1.476 18.859 11.617 1 98.19 119 ASN A CA 1
ATOM 921 C C . ASN A 1 119 ? -0.621 18.328 10.477 1 98.19 119 ASN A C 1
ATOM 923 O O . ASN A 1 119 ? 0.324 17.562 10.703 1 98.19 119 ASN A O 1
ATOM 927 N N . VAL A 1 120 ? -0.962 18.719 9.344 1 97.62 120 VAL A N 1
ATOM 928 C CA . VAL A 1 120 ? -0.244 18.281 8.148 1 97.62 120 VAL A CA 1
ATOM 929 C C . VAL A 1 120 ? 1.143 18.922 8.117 1 97.62 120 VAL A C 1
ATOM 931 O O . VAL A 1 120 ? 1.285 20.125 8.352 1 97.62 120 VAL A O 1
ATOM 934 N N . VAL A 1 121 ? 2.146 18.109 7.895 1 96.62 121 VAL A N 1
ATOM 935 C CA . VAL A 1 121 ? 3.516 18.578 7.715 1 96.62 121 VAL A CA 1
ATOM 936 C C . VAL A 1 121 ? 4.156 17.875 6.523 1 96.62 121 VAL A C 1
ATOM 938 O O . VAL A 1 121 ? 3.775 16.75 6.18 1 96.62 121 VAL A O 1
ATOM 941 N N . ASP A 1 122 ? 5.09 18.531 5.918 1 94.44 122 ASP A N 1
ATOM 942 C CA . ASP A 1 122 ? 5.914 17.906 4.898 1 94.44 122 ASP A CA 1
ATOM 943 C C . ASP A 1 122 ? 7.145 17.25 5.52 1 94.44 122 ASP A C 1
ATOM 945 O O . ASP A 1 122 ? 8.008 17.922 6.074 1 94.44 122 ASP A O 1
ATOM 949 N N . ILE A 1 123 ? 7.215 15.961 5.375 1 90.62 123 ILE A N 1
ATOM 950 C CA . ILE A 1 123 ? 8.359 15.289 5.988 1 90.62 123 ILE A CA 1
ATOM 951 C C . ILE A 1 123 ? 9.492 15.164 4.969 1 90.62 123 ILE A C 1
ATOM 953 O O . ILE A 1 123 ? 10.664 15.078 5.344 1 90.62 123 ILE A O 1
ATOM 957 N N . LEU A 1 124 ? 9.227 15.047 3.727 1 91.19 124 LEU A N 1
ATOM 958 C CA . LEU A 1 124 ? 10.172 15.117 2.617 1 91.19 124 LEU A CA 1
ATOM 959 C C . LEU A 1 124 ? 9.656 16.047 1.519 1 91.19 124 LEU A C 1
ATOM 961 O O . LEU A 1 124 ? 8.453 16.078 1.248 1 91.19 124 LEU A O 1
ATOM 965 N N . ASP A 1 125 ? 10.609 16.734 0.922 1 91.5 125 ASP A N 1
ATOM 966 C CA . ASP A 1 125 ? 10.219 17.641 -0.152 1 91.5 125 ASP A CA 1
ATOM 967 C C . ASP A 1 125 ? 11.164 17.531 -1.345 1 91.5 125 ASP A C 1
ATOM 969 O O . ASP A 1 125 ? 12.094 16.719 -1.328 1 91.5 125 ASP A O 1
ATOM 973 N N . SER A 1 126 ? 10.75 18.234 -2.385 1 91.44 126 SER A N 1
ATOM 974 C CA . SER A 1 126 ? 11.562 18.344 -3.588 1 91.44 126 SER A CA 1
ATOM 975 C C . SER A 1 126 ? 11.789 16.984 -4.234 1 91.44 126 SER A C 1
ATOM 977 O O . SER A 1 126 ? 12.891 16.688 -4.711 1 91.44 126 SER A O 1
ATOM 979 N N . LEU A 1 127 ? 10.859 16.125 -4.129 1 90.25 127 LEU A N 1
ATOM 980 C CA . LEU A 1 127 ? 10.922 14.82 -4.766 1 90.25 127 LEU A CA 1
ATOM 981 C C . LEU A 1 127 ? 10.359 14.875 -6.18 1 90.25 127 LEU A C 1
ATOM 983 O O . LEU A 1 127 ? 9.445 15.656 -6.457 1 90.25 127 LEU A O 1
ATOM 987 N N . GLN A 1 128 ? 10.977 14.102 -7.043 1 90.94 128 GLN A N 1
ATOM 988 C CA . GLN A 1 128 ? 10.461 13.992 -8.406 1 90.94 128 GLN A CA 1
ATOM 989 C C . GLN A 1 128 ? 9.312 12.992 -8.477 1 90.94 128 GLN A C 1
ATOM 991 O O . GLN A 1 128 ? 9.523 11.805 -8.695 1 90.94 128 GLN A O 1
ATOM 996 N N . THR A 1 129 ? 8.047 13.367 -8.336 1 92.44 129 THR A N 1
ATOM 997 C CA . THR A 1 129 ? 6.789 12.664 -8.531 1 92.44 129 THR A CA 1
ATOM 998 C C . THR A 1 129 ? 6.742 11.398 -7.676 1 92.44 129 THR A C 1
ATOM 1000 O O . THR A 1 129 ? 6.668 10.289 -8.203 1 92.44 129 THR A O 1
ATOM 1003 N N . PRO A 1 130 ? 6.828 11.477 -6.355 1 95 130 PRO A N 1
ATOM 1004 C CA . PRO A 1 130 ? 6.656 10.289 -5.52 1 95 130 PRO A CA 1
ATOM 1005 C C . PRO A 1 130 ? 5.312 9.602 -5.746 1 95 130 PRO A C 1
ATOM 1007 O O . PRO A 1 130 ? 4.297 10.266 -5.949 1 95 130 PRO A O 1
ATOM 1010 N N . ILE A 1 131 ? 5.289 8.266 -5.723 1 95.19 131 ILE A N 1
ATOM 1011 C CA . ILE A 1 131 ? 4.09 7.512 -6.078 1 95.19 131 ILE A CA 1
ATOM 1012 C C . ILE A 1 131 ? 3.703 6.582 -4.93 1 95.19 131 ILE A C 1
ATOM 1014 O O . ILE A 1 131 ? 2.746 6.852 -4.199 1 95.19 131 ILE A O 1
ATOM 1018 N N . ALA A 1 132 ? 4.465 5.555 -4.668 1 96 132 ALA A N 1
ATOM 1019 C CA . ALA A 1 132 ? 4.133 4.52 -3.695 1 96 132 ALA A CA 1
ATOM 1020 C C . ALA A 1 132 ? 4.816 4.777 -2.357 1 96 132 ALA A C 1
ATOM 1022 O O . ALA A 1 132 ? 5.906 5.352 -2.314 1 96 132 ALA A O 1
ATOM 1023 N N . ILE A 1 133 ? 4.266 4.336 -1.329 1 95.38 133 ILE A N 1
ATOM 1024 C CA . ILE A 1 133 ? 4.809 4.504 0.014 1 95.38 133 ILE A CA 1
ATOM 1025 C C . ILE A 1 133 ? 4.391 3.324 0.89 1 95.38 133 ILE A C 1
ATOM 1027 O O . ILE A 1 133 ? 3.287 2.797 0.749 1 95.38 133 ILE A O 1
ATOM 1031 N N . ALA A 1 134 ? 5.242 2.885 1.747 1 91.88 134 ALA A N 1
ATOM 1032 C CA . ALA A 1 134 ? 5.016 1.9 2.803 1 91.88 134 ALA A CA 1
ATOM 1033 C C . ALA A 1 134 ? 5.809 2.252 4.059 1 91.88 134 ALA A C 1
ATOM 1035 O O . ALA A 1 134 ? 6.879 2.859 3.977 1 91.88 134 ALA A O 1
ATOM 1036 N N . ILE A 1 135 ? 5.262 1.918 5.156 1 86.62 135 ILE A N 1
ATOM 1037 C CA . ILE A 1 135 ? 5.941 2.244 6.406 1 86.62 135 ILE A CA 1
ATOM 1038 C C . ILE A 1 135 ? 6.094 0.984 7.254 1 86.62 135 ILE A C 1
ATOM 1040 O O . ILE A 1 135 ? 5.195 0.141 7.293 1 86.62 135 ILE A O 1
ATOM 1044 N N . ASP A 1 136 ? 7.281 0.763 7.684 1 72.94 136 ASP A N 1
ATOM 1045 C CA . ASP A 1 136 ? 7.543 -0.262 8.688 1 72.94 136 ASP A CA 1
ATOM 1046 C C . ASP A 1 136 ? 7.766 0.362 10.062 1 72.94 136 ASP A C 1
ATOM 1048 O O . ASP A 1 136 ? 8.719 1.114 10.266 1 72.94 136 ASP A O 1
ATOM 1052 N N . ILE A 1 137 ? 6.824 0.089 10.891 1 58.94 137 ILE A N 1
ATOM 1053 C CA . ILE A 1 137 ? 6.945 0.617 12.25 1 58.94 137 ILE A CA 1
ATOM 1054 C C . ILE A 1 137 ? 7.668 -0.396 13.133 1 58.94 137 ILE A C 1
ATOM 1056 O O . ILE A 1 137 ? 7.113 -1.444 13.469 1 58.94 137 ILE A O 1
ATOM 1060 N N . SER A 1 138 ? 8.734 -1.124 12.711 1 49.81 138 SER A N 1
ATOM 1061 C CA . SER A 1 138 ? 9.43 -2.072 13.578 1 49.81 138 SER A CA 1
ATOM 1062 C C . SER A 1 138 ? 9.508 -1.559 15.016 1 49.81 138 SER A C 1
ATOM 1064 O O . SER A 1 138 ? 9.781 -0.378 15.242 1 49.81 138 SER A O 1
ATOM 1066 N N . ASN A 1 139 ? 8.609 -1.812 15.898 1 41.66 139 ASN A N 1
ATOM 1067 C CA . ASN A 1 139 ? 9.203 -1.86 17.234 1 41.66 139 ASN A CA 1
ATOM 1068 C C . ASN A 1 139 ? 10.531 -2.609 17.219 1 41.66 139 ASN A C 1
ATOM 1070 O O . ASN A 1 139 ? 10.57 -3.826 17.422 1 41.66 139 ASN A O 1
ATOM 1074 N N . ARG A 1 140 ? 11.352 -2.432 16.453 1 37.12 140 ARG A N 1
ATOM 1075 C CA . ARG A 1 140 ? 12.562 -3.219 16.656 1 37.12 140 ARG A CA 1
ATOM 1076 C C . ARG A 1 140 ? 13.039 -3.115 18.109 1 37.12 140 ARG A C 1
ATOM 1078 O O . ARG A 1 140 ? 13.211 -2.014 18.625 1 37.12 140 ARG A O 1
ATOM 1085 N N . VAL A 1 141 ? 12.562 -3.941 18.969 1 32.41 141 VAL A N 1
ATOM 1086 C CA . VAL A 1 141 ? 13.203 -4.238 20.25 1 32.41 141 VAL A CA 1
ATOM 1087 C C . VAL A 1 141 ? 14.719 -4.199 20.094 1 32.41 141 VAL A C 1
ATOM 1089 O O . VAL A 1 141 ? 15.281 -4.883 19.234 1 32.41 141 VAL A O 1
ATOM 1092 N N . LYS A 1 142 ? 15.312 -3.193 20.641 1 29.97 142 LYS A N 1
ATOM 1093 C CA . LYS A 1 142 ? 16.703 -3.117 21.062 1 29.97 142 LYS A CA 1
ATOM 1094 C C . LYS A 1 142 ? 17.188 -4.457 21.609 1 29.97 142 LYS A C 1
ATOM 1096 O O . LYS A 1 142 ? 16.703 -4.922 22.641 1 29.97 142 LYS A O 1
ATOM 1101 N N . MET A 1 143 ? 17.234 -5.488 20.828 1 22.27 143 MET A N 1
ATOM 1102 C CA . MET A 1 143 ? 18.062 -6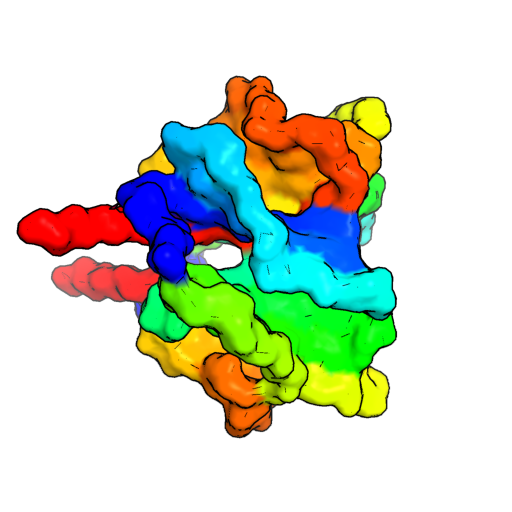.445 21.547 1 22.27 143 MET A CA 1
ATOM 1103 C C . MET A 1 143 ? 19.359 -5.789 22.016 1 22.27 143 MET A C 1
ATOM 1105 O O . MET A 1 143 ? 20.234 -5.492 21.203 1 22.27 143 MET A O 1
ATOM 1109 N N . LEU A 1 144 ? 19.25 -4.676 22.688 1 22.92 144 LEU A N 1
ATOM 1110 C CA . LEU A 1 144 ? 20.406 -4.637 23.578 1 22.92 144 LEU A CA 1
ATOM 1111 C C . LEU A 1 144 ? 20.438 -5.871 24.484 1 22.92 144 LEU A C 1
ATOM 1113 O O . LEU A 1 144 ? 19.406 -6.316 24.969 1 22.92 144 LEU A O 1
ATOM 1117 N N . MET B 1 1 ? 28.766 -1.541 6.43 1 24.88 1 MET B N 1
ATOM 1118 C CA . MET B 1 1 ? 27.625 -2.107 5.727 1 24.88 1 MET B CA 1
ATOM 1119 C C . MET B 1 1 ? 26.328 -1.776 6.453 1 24.88 1 MET B C 1
ATOM 1121 O O . MET B 1 1 ? 26.047 -2.326 7.52 1 24.88 1 MET B O 1
ATOM 1125 N N . THR B 1 2 ? 26 -0.527 6.527 1 29.28 2 THR B N 1
ATOM 1126 C CA . THR B 1 2 ? 25.172 0.211 7.473 1 29.28 2 THR B CA 1
ATOM 1127 C C . THR B 1 2 ? 23.719 -0.252 7.391 1 29.28 2 THR B C 1
ATOM 1129 O O . THR B 1 2 ? 23.078 -0.111 6.348 1 29.28 2 THR B O 1
ATOM 1132 N N . LEU B 1 3 ? 23.516 -1.43 7.836 1 31.5 3 LEU B N 1
ATOM 1133 C CA . LEU B 1 3 ? 22.172 -1.888 8.164 1 31.5 3 LEU B CA 1
ATOM 1134 C C . LEU B 1 3 ? 21.25 -0.707 8.461 1 31.5 3 LEU B C 1
ATOM 1136 O O . LEU B 1 3 ? 21.703 0.351 8.898 1 31.5 3 LEU B O 1
ATOM 1140 N N . VAL B 1 4 ? 20.172 -0.542 7.594 1 41.09 4 VAL B N 1
ATOM 1141 C CA . VAL B 1 4 ? 19.203 0.41 8.133 1 41.09 4 VAL B CA 1
ATOM 1142 C C . VAL B 1 4 ? 19.188 0.336 9.656 1 41.09 4 VAL B C 1
ATOM 1144 O O . VAL B 1 4 ? 18.656 -0.612 10.234 1 41.09 4 VAL B O 1
ATOM 1147 N N . SER B 1 5 ? 20.312 0.333 10.258 1 38.12 5 SER B N 1
ATOM 1148 C CA . SER B 1 5 ? 20.641 0.307 11.68 1 38.12 5 SER B CA 1
ATOM 1149 C C . SER B 1 5 ? 19.625 1.106 12.492 1 38.12 5 SER B C 1
ATOM 1151 O O . SER B 1 5 ? 19.734 1.186 13.719 1 38.12 5 SER B O 1
ATOM 1153 N N . GLY B 1 6 ? 19.219 2.309 11.922 1 43.28 6 GLY B N 1
ATOM 1154 C CA . GLY B 1 6 ? 18.641 3.166 12.938 1 43.28 6 GLY B CA 1
ATOM 1155 C C . GLY B 1 6 ? 17.297 2.66 13.453 1 43.28 6 GLY B C 1
ATOM 1156 O O . GLY B 1 6 ? 16.641 1.857 12.789 1 43.28 6 GLY B O 1
ATOM 1157 N N . ASN B 1 7 ? 17.141 2.391 14.844 1 50.19 7 ASN B N 1
ATOM 1158 C CA . ASN B 1 7 ? 16.125 1.969 15.805 1 50.19 7 ASN B CA 1
ATOM 1159 C C . ASN B 1 7 ? 14.75 2.525 15.445 1 50.19 7 ASN B C 1
ATOM 1161 O O . ASN B 1 7 ? 13.758 2.201 16.094 1 50.19 7 ASN B O 1
ATOM 1165 N N . GLY B 1 8 ? 14.641 3.484 14.438 1 57.97 8 GLY B N 1
ATOM 1166 C CA . GLY B 1 8 ? 13.32 4.09 14.391 1 57.97 8 GLY B CA 1
ATOM 1167 C C . GLY B 1 8 ? 12.5 3.648 13.195 1 57.97 8 GLY B C 1
ATOM 1168 O O . GLY B 1 8 ? 12.914 2.764 12.445 1 57.97 8 GLY B O 1
ATOM 1169 N N . PRO B 1 9 ? 11.336 3.945 13.078 1 69.62 9 PRO B N 1
ATOM 1170 C CA . PRO B 1 9 ? 10.445 3.631 11.961 1 69.62 9 PRO B CA 1
ATOM 1171 C C . PRO B 1 9 ? 11.023 4.023 10.609 1 69.62 9 PRO B C 1
ATOM 1173 O O . PRO B 1 9 ? 11.695 5.051 10.492 1 69.62 9 PRO B O 1
ATOM 1176 N N . GLN B 1 10 ? 11.023 3.064 9.672 1 78.44 10 GLN B N 1
ATOM 1177 C CA . GLN B 1 10 ? 11.5 3.295 8.312 1 78.44 10 GLN B CA 1
ATOM 1178 C C . GLN B 1 10 ? 10.328 3.529 7.355 1 78.44 10 GLN B C 1
ATOM 1180 O O . GLN B 1 10 ? 9.297 2.873 7.461 1 78.44 10 GLN B O 1
ATOM 1185 N N . LEU B 1 11 ? 10.617 4.516 6.469 1 87.88 11 LEU B N 1
ATOM 1186 C CA . LEU B 1 11 ? 9.672 4.801 5.398 1 87.88 11 LEU B CA 1
ATOM 1187 C C . LEU B 1 11 ? 10.227 4.371 4.047 1 87.88 11 LEU B C 1
ATOM 1189 O O . LEU B 1 11 ? 11.383 4.66 3.729 1 87.88 11 LEU B O 1
ATOM 1193 N N . LEU B 1 12 ? 9.5 3.574 3.346 1 89.94 12 LEU B N 1
ATOM 1194 C CA . LEU B 1 12 ? 9.797 3.188 1.972 1 89.94 12 LEU B CA 1
ATOM 1195 C C . LEU B 1 12 ? 8.906 3.939 0.989 1 89.94 12 LEU B C 1
ATOM 1197 O O . LEU B 1 12 ? 7.707 4.078 1.217 1 89.94 12 LEU B O 1
ATOM 1201 N N . PHE B 1 13 ? 9.562 4.477 -0.095 1 92.56 13 PHE B N 1
ATOM 1202 C CA . PHE B 1 13 ? 8.727 5.145 -1.088 1 92.56 13 PHE B CA 1
ATOM 1203 C C . PHE B 1 13 ? 9.367 5.062 -2.471 1 92.56 13 PHE B C 1
ATOM 1205 O O . PHE B 1 13 ? 10.555 4.77 -2.596 1 92.56 13 PHE B O 1
ATOM 1212 N N . SER B 1 14 ? 8.547 5.316 -3.459 1 92.62 14 SER B N 1
ATOM 1213 C CA . SER B 1 14 ? 9.031 5.285 -4.832 1 92.62 14 SER B CA 1
ATOM 1214 C C . SER B 1 14 ? 8.734 6.594 -5.555 1 92.62 14 SER B C 1
ATOM 1216 O O . SER B 1 14 ? 7.898 7.383 -5.102 1 92.62 14 SER B O 1
ATOM 1218 N N . ASN B 1 15 ? 9.492 6.809 -6.645 1 88.31 15 ASN B N 1
ATOM 1219 C CA . ASN B 1 15 ? 9.211 7.93 -7.531 1 88.31 15 ASN B CA 1
ATOM 1220 C C . ASN B 1 15 ? 9.125 7.484 -8.992 1 88.31 15 ASN B C 1
ATOM 1222 O O . ASN B 1 15 ? 9.617 8.18 -9.883 1 88.31 15 ASN B O 1
ATOM 1226 N N . GLY B 1 16 ? 8.531 6.273 -9.109 1 85.31 16 GLY B N 1
ATOM 1227 C CA . GLY B 1 16 ? 8.43 5.73 -10.461 1 85.31 16 GLY B CA 1
ATOM 1228 C C . GLY B 1 16 ? 9.609 4.863 -10.844 1 85.31 16 GLY B C 1
ATOM 1229 O O . GLY B 1 16 ? 9.469 3.656 -11.039 1 85.31 16 GLY B O 1
ATOM 1230 N N . THR B 1 17 ? 10.859 5.484 -10.797 1 86.19 17 THR B N 1
ATOM 1231 C CA . THR B 1 17 ? 12.023 4.773 -11.297 1 86.19 17 THR B CA 1
ATOM 1232 C C . THR B 1 17 ? 12.875 4.25 -10.141 1 86.19 17 THR B C 1
ATOM 1234 O O . THR B 1 17 ? 13.727 3.377 -10.336 1 86.19 17 THR B O 1
ATOM 1237 N N . HIS B 1 18 ? 12.68 4.844 -8.977 1 88.12 18 HIS B N 1
ATOM 1238 C CA . HIS B 1 18 ? 13.5 4.484 -7.828 1 88.12 18 HIS B CA 1
ATOM 1239 C C . HIS B 1 18 ? 12.641 4.125 -6.625 1 88.12 18 HIS B C 1
ATOM 1241 O O . HIS B 1 18 ? 11.492 4.562 -6.523 1 88.12 18 HIS B O 1
ATOM 1247 N N . VAL B 1 19 ? 13.172 3.332 -5.805 1 89.5 19 VAL B N 1
ATOM 1248 C CA . VAL B 1 19 ? 12.664 3.084 -4.461 1 89.5 19 VAL B CA 1
ATOM 1249 C C . VAL B 1 19 ? 13.656 3.6 -3.426 1 89.5 19 VAL B C 1
ATOM 1251 O O . VAL B 1 19 ? 14.859 3.33 -3.527 1 89.5 19 VAL B O 1
ATOM 1254 N N . PHE B 1 20 ? 13.117 4.301 -2.512 1 87.62 20 PHE B N 1
ATOM 1255 C CA . PHE B 1 20 ? 13.922 4.926 -1.47 1 87.62 20 PHE B CA 1
ATOM 1256 C C . PHE B 1 20 ? 13.523 4.41 -0.093 1 87.62 20 PHE B C 1
ATOM 1258 O O . PHE B 1 20 ? 12.398 3.936 0.094 1 87.62 20 PHE B O 1
ATOM 1265 N N . SER B 1 21 ? 14.461 4.492 0.793 1 85.88 21 SER B N 1
ATOM 1266 C CA . SER B 1 21 ? 14.164 4.336 2.213 1 85.88 21 SER B CA 1
ATOM 1267 C C . SER B 1 21 ? 14.578 5.57 3.004 1 85.88 21 SER B C 1
ATOM 1269 O O . SER B 1 21 ? 15.609 6.188 2.709 1 85.88 21 SER B O 1
ATOM 1271 N N . LYS B 1 22 ? 13.773 5.883 3.959 1 82.94 22 LYS B N 1
ATOM 1272 C CA . LYS B 1 22 ? 14.031 7.023 4.832 1 82.94 22 LYS B CA 1
ATOM 1273 C C . LYS B 1 22 ? 13.844 6.648 6.301 1 82.94 22 LYS B C 1
ATOM 1275 O O . LYS B 1 22 ? 12.82 6.07 6.672 1 82.94 22 LYS B O 1
ATOM 1280 N N . ASP B 1 23 ? 14.922 6.961 7.047 1 78.25 23 ASP B N 1
ATOM 1281 C CA . ASP B 1 23 ? 14.789 6.895 8.5 1 78.25 23 ASP B CA 1
ATOM 1282 C C . ASP B 1 23 ? 14.039 8.109 9.039 1 78.25 23 ASP B C 1
ATOM 1284 O O . ASP B 1 23 ? 14.477 9.242 8.859 1 78.25 23 ASP B O 1
ATOM 1288 N N . LEU B 1 24 ? 12.938 7.863 9.695 1 78.56 24 LEU B N 1
ATOM 1289 C CA . LEU B 1 24 ? 12.094 8.977 10.102 1 78.56 24 LEU B CA 1
ATOM 1290 C C . LEU B 1 24 ? 12.68 9.688 11.32 1 78.56 24 LEU B C 1
ATOM 1292 O O . LEU B 1 24 ? 12.273 10.805 11.641 1 78.56 24 LEU B O 1
ATOM 1296 N N . ASP B 1 25 ? 13.609 9.07 11.953 1 75.44 25 ASP B N 1
ATOM 1297 C CA . ASP B 1 25 ? 14.25 9.664 13.125 1 75.44 25 ASP B CA 1
ATOM 1298 C C . ASP B 1 25 ? 15.531 10.391 12.742 1 75.44 25 ASP B C 1
ATOM 1300 O O . ASP B 1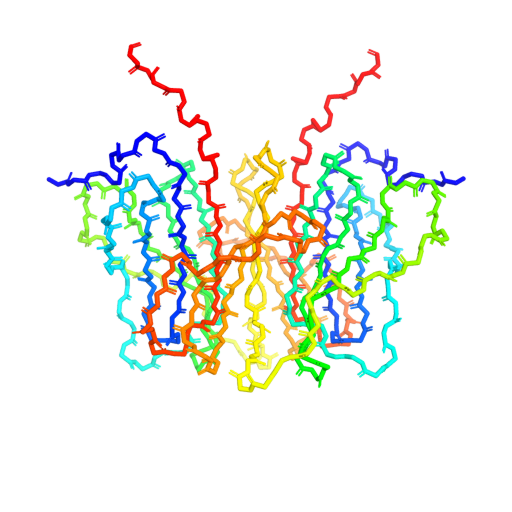 25 ? 16.203 10.977 13.594 1 75.44 25 ASP B O 1
ATOM 1304 N N . SER B 1 26 ? 15.875 10.234 11.539 1 74.19 26 SER B N 1
ATOM 1305 C CA . SER B 1 26 ? 17.078 10.906 11.078 1 74.19 26 SER B CA 1
ATOM 1306 C C . SER B 1 26 ? 16.891 11.523 9.695 1 74.19 26 SER B C 1
ATOM 1308 O O . SER B 1 26 ? 15.797 11.43 9.125 1 74.19 26 SER B O 1
ATOM 1310 N N . ALA B 1 27 ? 17.844 12.211 9.258 1 74.06 27 ALA B N 1
ATOM 1311 C CA . ALA B 1 27 ? 17.781 12.812 7.926 1 74.06 27 ALA B CA 1
ATOM 1312 C C . ALA B 1 27 ? 18.297 11.844 6.863 1 74.06 27 ALA B C 1
ATOM 1314 O O . ALA B 1 27 ? 18.359 12.188 5.68 1 74.06 27 ALA B O 1
ATOM 1315 N N . ASN B 1 28 ? 18.531 10.734 7.25 1 76.25 28 ASN B N 1
ATOM 1316 C CA . ASN B 1 28 ? 19.156 9.766 6.352 1 76.25 28 ASN B CA 1
ATOM 1317 C C . ASN B 1 28 ? 18.141 9.156 5.391 1 76.25 28 ASN B C 1
ATOM 1319 O O . ASN B 1 28 ? 17.031 8.797 5.797 1 76.25 28 ASN B O 1
ATOM 1323 N N . SER B 1 29 ? 18.406 9.336 4.09 1 78.44 29 SER B N 1
ATOM 1324 C CA . SER B 1 29 ? 17.672 8.648 3.037 1 78.44 29 SER B CA 1
ATOM 1325 C C . SER B 1 29 ? 18.609 7.895 2.104 1 78.44 29 SER B C 1
ATOM 1327 O O . SER B 1 29 ? 19.766 8.289 1.931 1 78.44 29 SER B O 1
ATOM 1329 N N . ARG B 1 30 ? 18.234 6.746 1.687 1 82.75 30 ARG B N 1
ATOM 1330 C CA . ARG B 1 30 ? 19.062 5.957 0.782 1 82.75 30 ARG B CA 1
ATOM 1331 C C . ARG B 1 30 ? 18.234 5.438 -0.396 1 82.75 30 ARG B C 1
ATOM 1333 O O . ARG B 1 30 ? 17.031 5.195 -0.267 1 82.75 30 ARG B O 1
ATOM 1340 N N . VAL B 1 31 ? 18.891 5.32 -1.565 1 84.69 31 VAL B N 1
ATOM 1341 C CA . VAL B 1 31 ? 18.312 4.668 -2.734 1 84.69 31 VAL B CA 1
ATOM 1342 C C . VAL B 1 31 ? 18.469 3.156 -2.615 1 84.69 31 VAL B C 1
ATOM 1344 O O . VAL B 1 31 ? 19.578 2.654 -2.449 1 84.69 31 VAL B O 1
ATOM 1347 N N . LEU B 1 32 ? 17.438 2.455 -2.674 1 83.38 32 LEU B N 1
ATOM 1348 C CA . LEU B 1 32 ? 17.484 1.003 -2.539 1 83.38 32 LEU B CA 1
ATOM 1349 C C . LEU B 1 32 ? 17.547 0.332 -3.906 1 83.38 32 LEU B C 1
ATOM 1351 O O . LEU B 1 32 ? 18.266 -0.658 -4.086 1 83.38 32 LEU B O 1
ATOM 1355 N N . VAL B 1 33 ? 16.703 0.8 -4.812 1 84.25 33 VAL B N 1
ATOM 1356 C CA . VAL B 1 33 ? 16.641 0.215 -6.148 1 84.25 33 VAL B CA 1
ATOM 1357 C C . VAL B 1 33 ? 16.5 1.321 -7.191 1 84.25 33 VAL B C 1
ATOM 1359 O O . VAL B 1 33 ? 15.773 2.291 -6.988 1 84.25 33 VAL B O 1
ATOM 1362 N N . GLY B 1 34 ? 17.266 1.287 -8.148 1 83.06 34 GLY B N 1
ATOM 1363 C CA . GLY B 1 34 ? 17.125 2.078 -9.359 1 83.06 34 GLY B CA 1
ATOM 1364 C C . GLY B 1 34 ? 16.75 1.25 -10.578 1 83.06 34 GLY B C 1
ATOM 1365 O O . GLY B 1 34 ? 17.422 0.264 -10.883 1 83.06 34 GLY B O 1
ATOM 1366 N N . THR B 1 35 ? 15.508 1.41 -11.055 1 73.31 35 THR B N 1
ATOM 1367 C CA . THR B 1 35 ? 15.055 0.609 -12.188 1 73.31 35 THR B CA 1
ATOM 1368 C C . THR B 1 35 ? 15.039 1.44 -13.461 1 73.31 35 THR B C 1
ATOM 1370 O O . THR B 1 35 ? 14.609 0.964 -14.516 1 73.31 35 THR B O 1
ATOM 1373 N N . MET B 1 36 ? 15.914 2.193 -13.906 1 64.88 36 MET B N 1
ATOM 1374 C CA . MET B 1 36 ? 16.031 3.123 -15.023 1 64.88 36 MET B CA 1
ATOM 1375 C C . MET B 1 36 ? 14.727 3.168 -15.828 1 64.88 36 MET B C 1
ATOM 1377 O O . MET B 1 36 ? 14.211 4.25 -16.109 1 64.88 36 MET B O 1
ATOM 1381 N N . ASP B 1 37 ? 14.289 1.974 -16.344 1 65.19 37 ASP B N 1
ATOM 1382 C CA . ASP B 1 37 ? 13.156 1.925 -17.266 1 65.19 37 ASP B CA 1
ATOM 1383 C C . ASP B 1 37 ? 11.906 1.377 -16.578 1 65.19 37 ASP B C 1
ATOM 1385 O O . ASP B 1 37 ? 11.055 0.776 -17.234 1 65.19 37 ASP B O 1
ATOM 1389 N N . SER B 1 38 ? 11.711 1.781 -15.336 1 75.31 38 SER B N 1
ATOM 1390 C CA . SER B 1 38 ? 10.648 1.11 -14.594 1 75.31 38 SER B CA 1
ATOM 1391 C C . SER B 1 38 ? 9.695 2.117 -13.961 1 75.31 38 SER B C 1
ATOM 1393 O O . SER B 1 38 ? 10.039 3.289 -13.789 1 75.31 38 SER B O 1
ATOM 1395 N N . SER B 1 39 ? 8.477 1.756 -13.969 1 88.12 39 SER B N 1
ATOM 1396 C CA . SER B 1 39 ? 7.465 2.502 -13.234 1 88.12 39 SER B CA 1
ATOM 1397 C C . SER B 1 39 ? 7.004 1.737 -11.992 1 88.12 39 SER B C 1
ATOM 1399 O O . SER B 1 39 ? 6.027 0.984 -12.055 1 88.12 39 SER B O 1
ATOM 1401 N N . VAL B 1 40 ? 7.703 1.991 -10.891 1 91.81 40 VAL B N 1
ATOM 1402 C CA . VAL B 1 40 ? 7.344 1.363 -9.625 1 91.81 40 VAL B CA 1
ATOM 1403 C C . VAL B 1 40 ? 6.035 1.955 -9.109 1 91.81 40 VAL B C 1
ATOM 1405 O O . VAL B 1 40 ? 5.977 3.137 -8.758 1 91.81 40 VAL B O 1
ATOM 1408 N N . THR B 1 41 ? 5.035 1.185 -9.023 1 93.31 41 THR B N 1
ATOM 1409 C CA . THR B 1 41 ? 3.699 1.677 -8.711 1 93.31 41 THR B CA 1
ATOM 1410 C C . THR B 1 41 ? 3.342 1.383 -7.262 1 93.31 41 THR B C 1
ATOM 1412 O O . THR B 1 41 ? 2.717 2.207 -6.59 1 93.31 41 THR B O 1
ATOM 1415 N N . TYR B 1 42 ? 3.66 0.206 -6.75 1 96.12 42 TYR B N 1
ATOM 1416 C CA . TYR B 1 42 ? 3.453 -0.162 -5.352 1 96.12 42 TYR B CA 1
ATOM 1417 C C . TYR B 1 42 ? 4.73 -0.722 -4.742 1 96.12 42 TYR B C 1
ATOM 1419 O O . TYR B 1 42 ? 5.562 -1.302 -5.445 1 96.12 42 TYR B O 1
ATOM 1427 N N . VAL B 1 43 ? 4.828 -0.558 -3.42 1 94 43 VAL B N 1
ATOM 1428 C CA . VAL B 1 43 ? 5.961 -1.085 -2.668 1 94 43 VAL B CA 1
ATOM 1429 C C . VAL B 1 43 ? 5.48 -1.642 -1.331 1 94 43 VAL B C 1
ATOM 1431 O O . VAL B 1 43 ? 4.449 -1.209 -0.805 1 94 43 VAL B O 1
ATOM 1434 N N . ASP B 1 44 ? 6.168 -2.59 -0.873 1 92.75 44 ASP B N 1
ATOM 1435 C CA . ASP B 1 44 ? 5.98 -3.119 0.475 1 92.75 44 ASP B CA 1
ATOM 1436 C C . ASP B 1 44 ? 7.258 -3.787 0.984 1 92.75 44 ASP B C 1
ATOM 1438 O O . ASP B 1 44 ? 8.219 -3.965 0.229 1 92.75 44 ASP B O 1
ATOM 1442 N N . TYR B 1 45 ? 7.254 -4.102 2.252 1 87.75 45 TYR B N 1
ATOM 1443 C CA . TYR B 1 45 ? 8.469 -4.609 2.881 1 87.75 45 TYR B CA 1
ATOM 1444 C C . TYR B 1 45 ? 8.18 -5.879 3.674 1 87.75 45 TYR B C 1
ATOM 1446 O O . TYR B 1 45 ? 7.141 -5.984 4.336 1 87.75 45 TYR B O 1
ATOM 1454 N N . ASP B 1 46 ? 9.133 -6.777 3.512 1 86.19 46 ASP B N 1
ATOM 1455 C CA . ASP B 1 46 ? 9.227 -7.934 4.398 1 86.19 46 ASP B CA 1
ATOM 1456 C C . ASP B 1 46 ? 10.344 -7.75 5.422 1 86.19 46 ASP B C 1
ATOM 1458 O O . ASP B 1 46 ? 11.492 -8.102 5.164 1 86.19 46 ASP B O 1
ATOM 1462 N N . LEU B 1 47 ? 10 -7.363 6.578 1 75.81 47 LEU B N 1
ATOM 1463 C CA . LEU B 1 47 ? 11.016 -7.039 7.582 1 75.81 47 LEU B CA 1
ATOM 1464 C C . LEU B 1 47 ? 11.68 -8.305 8.109 1 75.81 47 LEU B C 1
ATOM 1466 O O . LEU B 1 47 ? 12.852 -8.289 8.492 1 75.81 47 LEU B O 1
ATOM 1470 N N . ILE B 1 48 ? 10.859 -9.305 8.164 1 79.75 48 ILE B N 1
ATOM 1471 C CA . ILE B 1 48 ? 11.383 -10.562 8.688 1 79.75 48 ILE B CA 1
ATOM 1472 C C . ILE B 1 48 ? 12.469 -11.102 7.754 1 79.75 48 ILE B C 1
ATOM 1474 O O . ILE B 1 48 ? 13.555 -11.461 8.203 1 79.75 48 ILE B O 1
ATOM 1478 N N . GLY B 1 49 ? 12.266 -11.062 6.527 1 82.5 49 GLY B N 1
ATOM 1479 C CA . GLY B 1 49 ? 13.219 -11.586 5.559 1 82.5 49 GLY B CA 1
ATOM 1480 C C . GLY B 1 49 ? 14.219 -10.547 5.086 1 82.5 49 GLY B C 1
ATOM 1481 O O . GLY B 1 49 ? 15.266 -10.898 4.527 1 82.5 49 GLY B O 1
ATOM 1482 N N . GLY B 1 50 ? 13.859 -9.195 5.285 1 82.75 50 GLY B N 1
ATOM 1483 C CA . GLY B 1 50 ? 14.75 -8.117 4.891 1 82.75 50 GLY B CA 1
ATOM 1484 C C . GLY B 1 50 ? 14.664 -7.777 3.414 1 82.75 50 GLY B C 1
ATOM 1485 O O . GLY B 1 50 ? 15.664 -7.41 2.795 1 82.75 50 GLY B O 1
ATOM 1486 N N . TYR B 1 51 ? 13.492 -8.023 2.807 1 89.25 51 TYR B N 1
ATOM 1487 C CA . TYR B 1 51 ? 13.289 -7.754 1.388 1 89.25 51 TYR B CA 1
ATOM 1488 C C . TYR B 1 51 ? 12.336 -6.586 1.186 1 89.25 51 TYR B C 1
ATOM 1490 O O . TYR B 1 51 ? 11.414 -6.383 1.981 1 89.25 51 TYR B O 1
ATOM 1498 N N . IL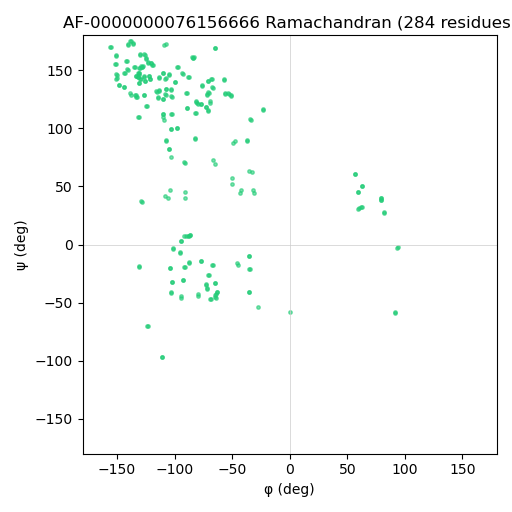E B 1 52 ? 12.641 -5.898 0.094 1 89.5 52 ILE B N 1
ATOM 1499 C CA . ILE B 1 52 ? 11.617 -4.992 -0.425 1 89.5 52 ILE B CA 1
ATOM 1500 C C . ILE B 1 52 ? 10.977 -5.602 -1.669 1 89.5 52 ILE B C 1
ATOM 1502 O O . ILE B 1 52 ? 11.633 -6.312 -2.432 1 89.5 52 ILE B O 1
ATOM 1506 N N . TYR B 1 53 ? 9.766 -5.359 -1.857 1 93.69 53 TYR B N 1
ATOM 1507 C CA . TYR B 1 53 ? 8.984 -5.805 -3.008 1 93.69 53 TYR B CA 1
ATOM 1508 C C . TYR B 1 53 ? 8.367 -4.621 -3.738 1 93.69 53 TYR B C 1
ATOM 1510 O O . TYR B 1 53 ? 7.945 -3.646 -3.107 1 93.69 53 TYR B O 1
ATOM 1518 N N . TRP B 1 54 ? 8.281 -4.75 -5.066 1 95.19 54 TRP B N 1
ATOM 1519 C CA . TRP B 1 54 ? 7.574 -3.701 -5.793 1 95.19 54 TRP B CA 1
ATOM 1520 C C . TRP B 1 54 ? 6.934 -4.254 -7.062 1 95.19 54 TRP B C 1
ATOM 1522 O O . TRP B 1 54 ? 7.426 -5.223 -7.645 1 95.19 54 TRP B O 1
ATOM 1532 N N . SER B 1 55 ? 5.824 -3.703 -7.387 1 96.81 55 SER B N 1
ATOM 1533 C CA . SER B 1 55 ? 5.223 -3.938 -8.695 1 96.81 55 SER B CA 1
ATOM 1534 C C . SER B 1 55 ? 5.641 -2.863 -9.695 1 96.81 55 SER B C 1
ATOM 1536 O O . SER B 1 55 ? 5.812 -1.7 -9.328 1 96.81 55 SER B O 1
ATOM 1538 N N . ASP B 1 56 ? 5.754 -3.254 -10.922 1 94 56 ASP B N 1
ATOM 1539 C CA . ASP B 1 56 ? 6.176 -2.359 -11.992 1 94 56 ASP B CA 1
ATOM 1540 C C . ASP B 1 56 ? 5.152 -2.346 -13.133 1 94 56 ASP B C 1
ATOM 1542 O O . ASP B 1 56 ? 4.949 -3.359 -13.805 1 94 56 ASP B O 1
ATOM 1546 N N . PHE B 1 57 ? 4.645 -1.201 -13.344 1 91.75 57 PHE B N 1
ATOM 1547 C CA . PHE B 1 57 ? 3.578 -1.066 -14.336 1 91.75 57 PHE B CA 1
ATOM 1548 C C . PHE B 1 57 ? 4.125 -1.219 -15.75 1 91.75 57 PHE B C 1
ATOM 1550 O O . PHE B 1 57 ? 3.436 -1.721 -16.641 1 91.75 57 PHE B O 1
ATOM 1557 N N . ASP B 1 58 ? 5.242 -0.734 -15.984 1 91.69 58 ASP B N 1
ATOM 1558 C CA . ASP B 1 58 ? 5.812 -0.769 -17.328 1 91.69 58 ASP B CA 1
ATOM 1559 C C . ASP B 1 58 ? 6.188 -2.193 -17.719 1 91.69 58 ASP B C 1
ATOM 1561 O O . ASP B 1 58 ? 5.934 -2.613 -18.859 1 91.69 58 ASP B O 1
ATOM 1565 N N . THR B 1 59 ? 6.875 -2.912 -16.797 1 92.31 59 THR B N 1
ATOM 1566 C CA . THR B 1 59 ? 7.332 -4.262 -17.109 1 92.31 59 THR B CA 1
ATOM 1567 C C . THR B 1 59 ? 6.254 -5.289 -16.781 1 92.31 59 THR B C 1
ATOM 1569 O O . THR B 1 59 ? 6.34 -6.445 -17.203 1 92.31 59 THR B O 1
ATOM 1572 N N . ASN B 1 60 ? 5.234 -4.926 -16.016 1 95.75 60 ASN B N 1
ATOM 1573 C CA . ASN B 1 60 ? 4.172 -5.824 -15.57 1 95.75 60 ASN B CA 1
ATOM 1574 C C . ASN B 1 60 ? 4.73 -6.992 -14.766 1 95.75 60 ASN B C 1
ATOM 1576 O O . ASN B 1 60 ? 4.375 -8.148 -15.016 1 95.75 60 ASN B O 1
ATOM 1580 N N . THR B 1 61 ? 5.602 -6.668 -13.883 1 96.5 61 THR B N 1
ATOM 1581 C CA . THR B 1 61 ? 6.25 -7.668 -13.047 1 96.5 61 THR B CA 1
ATOM 1582 C C . THR B 1 61 ? 6.188 -7.266 -11.578 1 96.5 61 THR B C 1
ATOM 1584 O O . THR B 1 61 ? 5.832 -6.129 -11.25 1 96.5 61 THR B O 1
ATOM 1587 N N . ILE B 1 62 ? 6.422 -8.203 -10.727 1 97.25 62 ILE B N 1
ATOM 1588 C CA . ILE B 1 62 ? 6.754 -7.961 -9.328 1 97.25 62 ILE B CA 1
ATOM 1589 C C . ILE B 1 62 ? 8.172 -8.438 -9.039 1 97.25 62 ILE B C 1
ATOM 1591 O O . ILE B 1 62 ? 8.547 -9.555 -9.414 1 97.25 62 ILE B O 1
ATOM 1595 N N . SER B 1 63 ? 8.875 -7.551 -8.406 1 95.44 63 SER B N 1
ATOM 1596 C CA . SER B 1 63 ? 10.273 -7.848 -8.094 1 95.44 63 SER B CA 1
ATOM 1597 C C . SER B 1 63 ? 10.555 -7.672 -6.609 1 95.44 63 SER B C 1
ATOM 1599 O O . SER B 1 63 ? 9.75 -7.09 -5.883 1 95.44 63 SER B O 1
ATOM 1601 N N . ARG B 1 64 ? 11.656 -8.242 -6.199 1 93.88 64 ARG B N 1
ATOM 1602 C CA . ARG B 1 64 ? 12.125 -8.039 -4.832 1 93.88 64 ARG B CA 1
ATOM 1603 C C . ARG B 1 64 ? 13.641 -7.906 -4.789 1 93.88 64 ARG B C 1
ATOM 1605 O O . ARG B 1 64 ? 14.328 -8.289 -5.734 1 93.88 64 ARG B O 1
ATOM 1612 N N . LYS B 1 65 ? 14.055 -7.312 -3.783 1 90.75 65 LYS B N 1
ATOM 1613 C CA . LYS B 1 65 ? 15.484 -7.172 -3.516 1 90.75 65 LYS B CA 1
ATOM 1614 C C . LYS B 1 65 ? 15.766 -7.16 -2.016 1 90.75 65 LYS B C 1
ATOM 1616 O O . LYS B 1 65 ? 15.023 -6.543 -1.245 1 90.75 65 LYS B O 1
ATOM 1621 N N . ARG B 1 66 ? 16.781 -7.859 -1.672 1 86.88 66 ARG B N 1
ATOM 1622 C CA . ARG B 1 66 ? 17.203 -7.82 -0.275 1 86.88 66 ARG B CA 1
ATOM 1623 C C . ARG B 1 66 ? 17.859 -6.488 0.065 1 86.88 66 ARG B C 1
ATOM 1625 O O . ARG B 1 66 ? 18.766 -6.039 -0.641 1 86.88 66 ARG B O 1
ATOM 1632 N N . CYS B 1 67 ? 17.406 -5.711 0.912 1 71.88 67 CYS B N 1
ATOM 1633 C CA . CYS B 1 67 ? 17.969 -4.383 1.15 1 71.88 67 CYS B CA 1
ATOM 1634 C C . CYS B 1 67 ? 18.203 -4.152 2.637 1 71.88 67 CYS B C 1
ATOM 1636 O O . CYS B 1 67 ? 18.781 -3.131 3.027 1 71.88 67 CYS B O 1
ATOM 1638 N N . MET B 1 68 ? 17.641 -4.848 3.395 1 61.06 68 MET B N 1
ATOM 1639 C CA . MET B 1 68 ? 17.812 -4.562 4.816 1 61.06 68 MET B CA 1
ATOM 1640 C C . MET B 1 68 ? 18.969 -5.359 5.395 1 61.06 68 MET B C 1
ATOM 1642 O O . MET B 1 68 ? 19.141 -5.426 6.609 1 61.06 68 MET B O 1
ATOM 1646 N N . SER B 1 69 ? 19.609 -5.965 4.48 1 55.53 69 SER B N 1
ATOM 1647 C CA . SER B 1 69 ? 20.844 -6.609 4.914 1 55.53 69 SER B CA 1
ATOM 1648 C C . SER B 1 69 ? 22.062 -5.852 4.414 1 55.53 69 SER B C 1
ATOM 1650 O O . SER B 1 69 ? 21.953 -4.984 3.545 1 55.53 69 SER B O 1
ATOM 1652 N N . ASP B 1 70 ? 23.062 -5.809 5.219 1 52.78 70 ASP B N 1
ATOM 1653 C CA . ASP B 1 70 ? 24.375 -5.215 4.934 1 52.78 70 ASP B CA 1
ATOM 1654 C C . ASP B 1 70 ? 24.766 -5.426 3.475 1 52.78 70 ASP B C 1
ATOM 1656 O O . ASP B 1 70 ? 25.672 -4.762 2.969 1 52.78 70 ASP B O 1
ATOM 1660 N N . ASP B 1 71 ? 24.172 -6.348 2.955 1 48.5 71 ASP B N 1
ATOM 1661 C CA . ASP B 1 71 ? 24.625 -6.703 1.618 1 48.5 71 ASP B CA 1
ATOM 1662 C C . ASP B 1 71 ? 23.844 -5.965 0.544 1 48.5 71 ASP B C 1
ATOM 1664 O O . ASP B 1 71 ? 22.828 -6.465 0.059 1 48.5 71 ASP B O 1
ATOM 1668 N N . ASP B 1 72 ? 24.062 -4.676 0.425 1 54.78 72 ASP B N 1
ATOM 1669 C CA . ASP B 1 72 ? 23.469 -3.809 -0.588 1 54.78 72 ASP B CA 1
ATOM 1670 C C . ASP B 1 72 ? 23.547 -4.449 -1.972 1 54.78 72 ASP B C 1
ATOM 1672 O O . ASP B 1 72 ? 22.844 -4.023 -2.896 1 54.78 72 ASP B O 1
ATOM 1676 N N . ASN B 1 73 ? 24.391 -5.441 -2.033 1 54.34 73 ASN B N 1
ATOM 1677 C CA . ASN B 1 73 ? 24.719 -5.902 -3.379 1 54.34 73 ASN B CA 1
ATOM 1678 C C . ASN B 1 73 ? 23.719 -6.949 -3.867 1 54.34 73 ASN B C 1
ATOM 1680 O O . ASN B 1 73 ? 23.969 -7.629 -4.863 1 54.34 73 ASN B O 1
ATOM 1684 N N . SER B 1 74 ? 22.734 -7.055 -3.039 1 63.16 74 SER B N 1
ATOM 1685 C CA . SER B 1 74 ? 21.891 -8.156 -3.49 1 63.16 74 SER B CA 1
ATOM 1686 C C . SER B 1 74 ? 21.141 -7.785 -4.766 1 63.16 74 SER B C 1
ATOM 1688 O O . SER B 1 74 ? 20.859 -6.609 -5.012 1 63.16 74 SER B O 1
ATOM 1690 N N . ASP B 1 75 ? 21.031 -8.758 -5.684 1 75.75 75 ASP B N 1
ATOM 1691 C CA . ASP B 1 75 ? 20.422 -8.562 -6.992 1 75.75 75 ASP B CA 1
ATOM 1692 C C . ASP B 1 75 ? 18.906 -8.523 -6.883 1 75.75 75 ASP B C 1
ATOM 1694 O O . ASP B 1 75 ? 18.328 -9.125 -5.977 1 75.75 75 ASP B O 1
ATOM 1698 N N . LYS B 1 76 ? 18.391 -7.633 -7.582 1 87.31 76 LYS B N 1
ATOM 1699 C CA . LYS B 1 76 ? 16.953 -7.621 -7.875 1 87.31 76 LYS B CA 1
ATOM 1700 C C . LYS B 1 76 ? 16.516 -8.953 -8.469 1 87.31 76 LYS B C 1
ATOM 1702 O O . LYS B 1 76 ? 17.219 -9.547 -9.281 1 87.31 76 LYS B O 1
ATOM 1707 N N . GLU B 1 77 ? 15.5 -9.492 -7.93 1 93.12 77 GLU B N 1
ATOM 1708 C CA . GLU B 1 77 ? 14.867 -10.695 -8.461 1 93.12 77 GLU B CA 1
ATOM 1709 C C . GLU B 1 77 ? 13.453 -10.406 -8.953 1 93.12 77 GLU B C 1
ATOM 1711 O O . GLU B 1 77 ? 12.656 -9.797 -8.234 1 93.12 77 GLU B O 1
ATOM 1716 N N . VAL B 1 78 ? 13.18 -10.797 -10.234 1 95.31 78 VAL B N 1
ATOM 1717 C CA . VAL B 1 78 ? 11.805 -10.781 -10.703 1 95.31 78 VAL B CA 1
ATOM 1718 C C . VAL B 1 78 ? 11.086 -12.055 -10.25 1 95.31 78 VAL B C 1
ATOM 1720 O O . VAL B 1 78 ? 11.414 -13.148 -10.695 1 95.31 78 VAL B O 1
ATOM 1723 N N . ILE B 1 79 ? 10.148 -11.93 -9.406 1 97.62 79 ILE B N 1
ATOM 1724 C CA . ILE B 1 79 ? 9.555 -13.125 -8.82 1 97.62 79 ILE B CA 1
ATOM 1725 C C . ILE B 1 79 ? 8.211 -13.414 -9.477 1 97.62 79 ILE B C 1
ATOM 1727 O O . ILE B 1 79 ? 7.75 -14.562 -9.484 1 97.62 79 ILE B O 1
ATOM 1731 N N . ILE B 1 80 ? 7.453 -12.469 -9.914 1 98.25 80 ILE B N 1
ATOM 1732 C CA . ILE B 1 80 ? 6.301 -12.617 -10.797 1 98.25 80 ILE B CA 1
ATOM 1733 C C . ILE B 1 80 ? 6.625 -12.031 -12.172 1 98.25 80 ILE B C 1
ATOM 1735 O O . ILE B 1 80 ? 6.727 -10.812 -12.32 1 98.25 80 ILE B O 1
ATOM 1739 N N . LYS B 1 81 ? 6.711 -12.859 -13.102 1 97.69 81 LYS B N 1
ATOM 1740 C CA . LYS B 1 81 ? 7.098 -12.445 -14.445 1 97.69 81 LYS B CA 1
ATOM 1741 C C . LYS B 1 81 ? 5.887 -11.945 -15.234 1 97.69 81 LYS B C 1
ATOM 1743 O O . LYS B 1 81 ? 4.746 -12.234 -14.875 1 97.69 81 LYS B O 1
ATOM 1748 N N . LYS B 1 82 ? 6.273 -11.242 -16.219 1 96.06 82 LYS B N 1
ATOM 1749 C CA . LYS B 1 82 ? 5.23 -10.75 -17.125 1 96.06 82 LYS B CA 1
ATOM 1750 C C . LYS B 1 82 ? 4.402 -11.906 -17.688 1 96.06 82 LYS B C 1
ATOM 1752 O O . LYS B 1 82 ? 4.953 -12.93 -18.078 1 96.06 82 LYS B O 1
ATOM 1757 N N . GLN B 1 83 ? 3.131 -11.82 -17.609 1 95 83 GLN B N 1
ATOM 1758 C CA . GLN B 1 83 ? 2.189 -12.781 -18.172 1 95 83 GLN B CA 1
ATOM 1759 C C . GLN B 1 83 ? 1.216 -12.102 -19.125 1 95 83 GLN B C 1
ATOM 1761 O O . GLN B 1 83 ? 1.01 -10.883 -19.062 1 95 83 GLN B O 1
ATOM 1766 N N . THR B 1 84 ? 0.683 -12.852 -20 1 93.69 84 THR B N 1
ATOM 1767 C CA . THR B 1 84 ? -0.307 -12.32 -20.922 1 93.69 84 THR B CA 1
ATOM 1768 C C . THR B 1 84 ? -1.58 -11.914 -20.188 1 93.69 84 THR B C 1
ATOM 1770 O O . THR B 1 84 ? -2.047 -12.641 -19.297 1 93.69 84 THR B O 1
ATOM 1773 N N . ASN B 1 85 ? -2.092 -10.758 -20.516 1 93.5 85 ASN B N 1
ATOM 1774 C CA . ASN B 1 85 ? -3.35 -10.25 -19.984 1 93.5 85 ASN B CA 1
ATOM 1775 C C . ASN B 1 85 ? -3.299 -10.117 -18.453 1 93.5 85 ASN B C 1
ATOM 1777 O O . ASN B 1 85 ? -4.254 -10.469 -17.766 1 93.5 85 ASN B O 1
ATOM 1781 N N . SER B 1 86 ? -2.195 -9.852 -17.938 1 95 86 SER B N 1
ATOM 1782 C CA . SER B 1 86 ? -2.023 -9.695 -16.5 1 95 86 SER B CA 1
ATOM 1783 C C . SER B 1 86 ? -1.192 -8.453 -16.188 1 95 86 SER B C 1
ATOM 1785 O O . SER B 1 86 ? -0.13 -8.242 -16.766 1 95 86 SER B O 1
ATOM 1787 N N . ILE B 1 87 ? -1.682 -7.609 -15.32 1 95.62 87 ILE B N 1
ATOM 1788 C CA . ILE B 1 87 ? -0.947 -6.449 -14.82 1 95.62 87 ILE B CA 1
ATOM 1789 C C . ILE B 1 87 ? -1.029 -6.398 -13.297 1 95.62 87 ILE B C 1
ATOM 1791 O O . ILE B 1 87 ? -2.092 -6.117 -12.742 1 95.62 87 ILE B O 1
ATOM 1795 N N . PRO B 1 88 ? 0.055 -6.652 -12.672 1 97.5 88 PRO B N 1
ATOM 1796 C CA . PRO B 1 88 ? 0.05 -6.48 -11.219 1 97.5 88 PRO B CA 1
ATOM 1797 C C . PRO B 1 88 ? 0.02 -5.012 -10.797 1 97.5 88 PRO B C 1
ATOM 1799 O O . PRO B 1 88 ? 0.796 -4.203 -11.312 1 97.5 88 PRO B O 1
ATOM 1802 N N . TRP B 1 89 ? -0.867 -4.637 -9.945 1 96 89 TRP B N 1
ATOM 1803 C CA . TRP B 1 89 ? -0.962 -3.299 -9.375 1 96 89 TRP B CA 1
ATOM 1804 C C . TRP B 1 89 ? -0.606 -3.311 -7.891 1 96 89 TRP B C 1
ATOM 1806 O O . TRP B 1 89 ? 0.568 -3.414 -7.531 1 96 89 TRP B O 1
ATOM 1816 N N . GLY B 1 90 ? -1.617 -3.371 -6.988 1 97.12 90 GLY B N 1
ATOM 1817 C CA . GLY B 1 90 ? -1.389 -3.377 -5.551 1 97.12 90 GLY B CA 1
ATOM 1818 C C . GLY B 1 90 ? -0.71 -4.645 -5.062 1 97.12 90 GLY B C 1
ATOM 1819 O O . GLY B 1 90 ? -0.997 -5.738 -5.551 1 97.12 90 GLY B O 1
ATOM 1820 N N . ILE B 1 91 ? 0.171 -4.457 -4.094 1 97.31 91 ILE B N 1
ATOM 1821 C CA . ILE B 1 91 ? 0.793 -5.605 -3.445 1 97.31 91 ILE B CA 1
ATOM 1822 C C . ILE B 1 91 ? 0.699 -5.453 -1.929 1 97.31 91 ILE B C 1
ATOM 1824 O O . ILE B 1 91 ? 0.7 -4.336 -1.41 1 97.31 91 ILE B O 1
ATOM 1828 N N . ALA B 1 92 ? 0.587 -6.504 -1.266 1 94.38 92 ALA B N 1
ATOM 1829 C CA . ALA B 1 92 ? 0.583 -6.574 0.193 1 94.38 92 ALA B CA 1
ATOM 1830 C C . ALA B 1 92 ? 1.284 -7.84 0.683 1 94.38 92 ALA B C 1
ATOM 1832 O O . ALA B 1 92 ? 1.047 -8.93 0.16 1 94.38 92 ALA B O 1
ATOM 1833 N N . LEU B 1 93 ? 2.096 -7.664 1.682 1 92.44 93 LEU B N 1
ATOM 1834 C CA . LEU B 1 93 ? 2.867 -8.797 2.186 1 92.44 93 LEU B CA 1
ATOM 1835 C C . LEU B 1 93 ? 2.334 -9.258 3.537 1 92.44 93 LEU B C 1
ATOM 1837 O O . LEU B 1 93 ? 2.049 -8.438 4.41 1 92.44 93 LEU B O 1
ATOM 1841 N N . ASP B 1 94 ? 2.188 -10.492 3.645 1 87.88 94 ASP B N 1
ATOM 1842 C CA . ASP B 1 94 ? 2.012 -11.188 4.918 1 87.88 94 ASP B CA 1
ATOM 1843 C C . ASP B 1 94 ? 3.287 -11.922 5.32 1 87.88 94 ASP B C 1
ATOM 1845 O O . ASP B 1 94 ? 3.404 -13.133 5.109 1 87.88 94 ASP B O 1
ATOM 1849 N N . SER B 1 95 ? 4.152 -11.141 5.891 1 86.81 95 SER B N 1
ATOM 1850 C CA . SER B 1 95 ? 5.48 -11.664 6.191 1 86.81 95 SER B CA 1
ATOM 1851 C C . SER B 1 95 ? 5.414 -12.781 7.223 1 86.81 95 SER B C 1
ATOM 1853 O O . SER B 1 95 ? 6.227 -13.711 7.195 1 86.81 95 SER B O 1
ATOM 1855 N N . GLN B 1 96 ? 4.496 -12.688 8.117 1 83.88 96 GLN B N 1
ATOM 1856 C CA . GLN B 1 96 ? 4.359 -13.68 9.18 1 83.88 96 GLN B CA 1
ATOM 1857 C C . GLN B 1 96 ? 4.02 -15.047 8.609 1 83.88 96 GLN B C 1
ATOM 1859 O O . GLN B 1 96 ? 4.531 -16.062 9.086 1 83.88 96 GLN B O 1
ATOM 1864 N N . ASN B 1 97 ? 3.158 -15.094 7.629 1 87.19 97 ASN B N 1
ATOM 1865 C CA . ASN B 1 97 ? 2.727 -16.375 7.066 1 87.19 97 ASN B CA 1
ATOM 1866 C C . ASN B 1 97 ? 3.439 -16.672 5.754 1 87.19 97 ASN B C 1
ATOM 1868 O O . ASN B 1 97 ? 3.205 -17.719 5.141 1 87.19 97 ASN B O 1
ATOM 1872 N N . GLY B 1 98 ? 4.242 -15.742 5.301 1 92.12 98 GLY B N 1
ATOM 1873 C CA . GLY B 1 98 ? 5.098 -15.977 4.148 1 92.12 98 GLY B CA 1
ATOM 1874 C C . GLY B 1 98 ? 4.363 -15.859 2.826 1 92.12 98 GLY B C 1
ATOM 1875 O O . GLY B 1 98 ? 4.621 -16.625 1.895 1 92.12 98 GLY B O 1
ATOM 1876 N N . HIS B 1 99 ? 3.418 -14.852 2.74 1 94.5 99 HIS B N 1
ATOM 1877 C CA . HIS B 1 99 ? 2.633 -14.742 1.517 1 94.5 99 HIS B CA 1
ATOM 1878 C C . HIS B 1 99 ? 2.709 -13.328 0.938 1 94.5 99 HIS B C 1
ATOM 1880 O O . HIS B 1 99 ? 2.76 -12.352 1.684 1 94.5 99 HIS B O 1
ATOM 1886 N N . LEU B 1 100 ? 2.705 -13.328 -0.345 1 96.31 100 LEU B N 1
ATOM 1887 C CA . LEU B 1 100 ? 2.533 -12.125 -1.147 1 96.31 100 LEU B CA 1
ATOM 1888 C C . LEU B 1 100 ? 1.161 -12.102 -1.812 1 96.31 100 LEU B C 1
ATOM 1890 O O . LEU B 1 100 ? 0.741 -13.094 -2.408 1 96.31 100 LEU B O 1
ATOM 1894 N N . TYR B 1 101 ? 0.449 -11.062 -1.683 1 96.06 101 TYR B N 1
ATOM 1895 C CA . TYR B 1 101 ? -0.817 -10.836 -2.371 1 96.06 101 TYR B CA 1
ATOM 1896 C C . TYR B 1 101 ? -0.7 -9.68 -3.363 1 96.06 101 TYR B C 1
ATOM 1898 O O . TYR B 1 101 ? -0.039 -8.68 -3.086 1 96.06 101 TYR B O 1
ATOM 1906 N N . TRP B 1 102 ? -1.42 -9.836 -4.531 1 97.75 102 TRP B N 1
ATOM 1907 C CA . TRP B 1 102 ? -1.449 -8.695 -5.445 1 97.75 102 TRP B CA 1
ATOM 1908 C C . TRP B 1 102 ? -2.734 -8.688 -6.266 1 97.75 102 TRP B C 1
ATOM 1910 O O . TRP B 1 102 ? -3.41 -9.711 -6.383 1 97.75 102 TRP B O 1
ATOM 1920 N N . THR B 1 103 ? -3.08 -7.578 -6.695 1 97.5 103 THR B N 1
ATOM 1921 C CA . THR B 1 103 ? -4.211 -7.426 -7.605 1 97.5 103 THR B CA 1
ATOM 1922 C C . THR B 1 103 ? -3.752 -7.523 -9.055 1 97.5 103 THR B C 1
ATOM 1924 O O . THR B 1 103 ? -2.734 -6.941 -9.43 1 97.5 103 THR B O 1
ATOM 1927 N N . ASP B 1 104 ? -4.41 -8.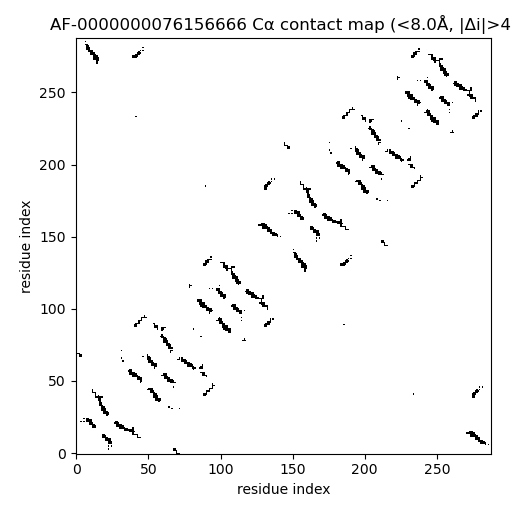32 -9.773 1 97.38 104 ASP B N 1
ATOM 1928 C CA . ASP B 1 104 ? -4.246 -8.367 -11.219 1 97.38 104 ASP B CA 1
ATOM 1929 C C . ASP B 1 104 ? -5.328 -7.551 -11.922 1 97.38 104 ASP B C 1
ATOM 1931 O O . ASP B 1 104 ? -6.426 -8.055 -12.18 1 97.38 104 ASP B O 1
ATOM 1935 N N . GLY B 1 105 ? -5.016 -6.371 -12.328 1 95.12 105 GLY B N 1
ATOM 1936 C CA . GLY B 1 105 ? -5.988 -5.41 -12.812 1 95.12 105 GLY B CA 1
ATOM 1937 C C . GLY B 1 105 ? -6.684 -5.852 -14.086 1 95.12 105 GLY B C 1
ATOM 1938 O O . GLY B 1 105 ? -7.898 -5.703 -14.219 1 95.12 105 GLY B O 1
ATOM 1939 N N . ILE B 1 106 ? -5.969 -6.312 -14.984 1 94.06 106 ILE B N 1
ATOM 1940 C CA . ILE B 1 106 ? -6.535 -6.703 -16.266 1 94.06 106 ILE B CA 1
ATOM 1941 C C . ILE B 1 106 ? -7.184 -8.078 -16.156 1 94.06 106 ILE B C 1
ATOM 1943 O O . ILE B 1 106 ? -8.297 -8.289 -16.641 1 94.06 106 ILE B O 1
ATOM 1947 N N . GLY B 1 107 ? -6.527 -9.008 -15.484 1 94.5 107 GLY B N 1
ATOM 1948 C CA . GLY B 1 107 ? -7.051 -10.359 -15.328 1 94.5 107 GLY B CA 1
ATOM 1949 C C . GLY B 1 107 ? -8.25 -10.43 -14.398 1 94.5 107 GLY B C 1
ATOM 1950 O O . GLY B 1 107 ? -9.031 -11.383 -14.461 1 94.5 107 GLY B O 1
ATOM 1951 N N . GLY B 1 108 ? -8.305 -9.484 -13.516 1 95.56 108 GLY B N 1
ATOM 1952 C CA . GLY B 1 108 ? -9.445 -9.43 -12.617 1 95.56 108 GLY B CA 1
ATOM 1953 C C . GLY B 1 108 ? -9.344 -10.414 -11.469 1 95.56 108 GLY B C 1
ATOM 1954 O O . GLY B 1 108 ? -10.328 -11.055 -11.109 1 95.56 108 GLY B O 1
ATOM 1955 N N . HIS B 1 109 ? -8.148 -10.57 -10.906 1 95.19 109 HIS B N 1
ATOM 1956 C CA . HIS B 1 109 ? -7.898 -11.508 -9.812 1 95.19 109 HIS B CA 1
ATOM 1957 C C . HIS B 1 109 ? -7.148 -10.828 -8.672 1 95.19 109 HIS B C 1
ATOM 1959 O O . HIS B 1 109 ? -6.445 -9.836 -8.883 1 95.19 109 HIS B O 1
ATOM 1965 N N . ILE B 1 110 ? -7.406 -11.359 -7.586 1 95.5 110 ILE B N 1
ATOM 1966 C CA . ILE B 1 110 ? -6.426 -11.258 -6.508 1 95.5 110 ILE B CA 1
ATOM 1967 C C . ILE B 1 110 ? -5.664 -12.57 -6.379 1 95.5 110 ILE B C 1
ATOM 1969 O O . ILE B 1 110 ? -6.27 -13.641 -6.238 1 95.5 110 ILE B O 1
ATOM 1973 N N . ARG B 1 111 ? -4.387 -12.375 -6.414 1 97.44 111 ARG B N 1
ATOM 1974 C CA . ARG B 1 111 ? -3.545 -13.57 -6.422 1 97.44 111 ARG B CA 1
ATOM 1975 C C . ARG B 1 111 ? -2.613 -13.586 -5.215 1 97.44 111 ARG B C 1
ATOM 1977 O O . ARG B 1 111 ? -2.359 -12.547 -4.602 1 97.44 111 ARG B O 1
ATOM 1984 N N . ARG B 1 112 ? -2.199 -14.844 -4.879 1 96.31 112 ARG B N 1
ATOM 1985 C CA . ARG B 1 112 ? -1.286 -15.055 -3.762 1 96.31 112 ARG B CA 1
ATOM 1986 C C . ARG B 1 112 ? -0.157 -16 -4.152 1 96.31 112 ARG B C 1
ATOM 1988 O O . ARG B 1 112 ? -0.372 -16.953 -4.906 1 96.31 112 ARG B O 1
ATOM 1995 N N . SER B 1 113 ? 0.937 -15.781 -3.662 1 98.06 113 SER B N 1
ATOM 1996 C CA . SER B 1 113 ? 2.078 -16.688 -3.777 1 98.06 113 SER B CA 1
ATOM 1997 C C . SER B 1 113 ? 2.869 -16.75 -2.477 1 98.06 113 SER B C 1
ATOM 1999 O O . SER B 1 113 ? 2.572 -16.016 -1.529 1 98.06 113 SER B O 1
ATOM 2001 N N . ASP B 1 114 ? 3.803 -17.641 -2.451 1 98 114 ASP B N 1
ATOM 2002 C CA . ASP B 1 114 ? 4.844 -17.484 -1.439 1 98 114 ASP B CA 1
ATOM 2003 C C . ASP B 1 114 ? 5.668 -16.219 -1.689 1 98 114 ASP B C 1
ATOM 2005 O O . ASP B 1 114 ? 5.598 -15.633 -2.77 1 98 114 ASP B O 1
ATOM 2009 N N . LEU B 1 115 ? 6.48 -15.859 -0.726 1 96.75 115 LEU B N 1
ATOM 2010 C CA . LEU B 1 115 ? 7.211 -14.602 -0.817 1 96.75 115 LEU B CA 1
ATOM 2011 C C . LEU B 1 115 ? 8.234 -14.641 -1.942 1 96.75 115 LEU B C 1
ATOM 2013 O O . LEU B 1 115 ? 8.68 -13.602 -2.428 1 96.75 115 LEU B O 1
ATOM 2017 N N . ASN B 1 116 ? 8.602 -15.82 -2.432 1 96.81 116 ASN B N 1
ATOM 2018 C CA . ASN B 1 116 ? 9.562 -15.93 -3.52 1 96.81 116 ASN B CA 1
ATOM 2019 C C . ASN B 1 116 ? 8.867 -16.031 -4.875 1 96.81 116 ASN B C 1
ATOM 2021 O O . ASN B 1 116 ? 9.523 -16.25 -5.895 1 96.81 116 ASN B O 1
ATOM 2025 N N . GLY B 1 117 ? 7.535 -15.945 -4.863 1 97.94 117 GLY B N 1
ATOM 2026 C CA . GLY B 1 117 ? 6.793 -15.938 -6.113 1 97.94 117 GLY B CA 1
ATOM 2027 C C . GLY B 1 117 ? 6.32 -17.312 -6.535 1 97.94 117 GLY B C 1
ATOM 2028 O O . GLY B 1 117 ? 5.633 -17.453 -7.551 1 97.94 117 GLY B O 1
ATOM 2029 N N . SER B 1 118 ? 6.664 -18.297 -5.785 1 98 118 SER B N 1
ATOM 2030 C CA . SER B 1 118 ? 6.242 -19.641 -6.117 1 98 118 SER B CA 1
ATOM 2031 C C . SER B 1 118 ? 4.84 -19.938 -5.586 1 98 118 SER B C 1
ATOM 2033 O O . SER B 1 118 ? 4.316 -19.188 -4.762 1 98 118 SER B O 1
ATOM 2035 N N . ASN B 1 119 ? 4.102 -21.016 -6.141 1 98.19 119 ASN B N 1
ATOM 2036 C CA . ASN B 1 119 ? 2.807 -21.5 -5.684 1 98.19 119 ASN B CA 1
ATOM 2037 C C . ASN B 1 119 ? 1.726 -20.438 -5.824 1 98.19 119 ASN B C 1
ATOM 2039 O O . ASN B 1 119 ? 0.988 -20.172 -4.875 1 98.19 119 ASN B O 1
ATOM 2043 N N . VAL B 1 120 ? 1.663 -19.906 -6.949 1 97.62 120 VAL B N 1
ATOM 2044 C CA . VAL B 1 120 ? 0.683 -18.859 -7.234 1 97.62 120 VAL B CA 1
ATOM 2045 C C . VAL B 1 120 ? -0.718 -19.469 -7.285 1 97.62 120 VAL B C 1
ATOM 2047 O O . VAL B 1 120 ? -0.927 -20.516 -7.906 1 97.62 120 VAL B O 1
ATOM 2050 N N . VAL B 1 121 ? -1.636 -18.859 -6.598 1 96.69 121 VAL B N 1
ATOM 2051 C CA . VAL B 1 121 ? -3.043 -19.25 -6.637 1 96.69 121 VAL B CA 1
ATOM 2052 C C . VAL B 1 121 ? -3.916 -18 -6.758 1 96.69 121 VAL B C 1
ATOM 2054 O O . VAL B 1 121 ? -3.518 -16.906 -6.34 1 96.69 121 VAL B O 1
ATOM 2057 N N . ASP B 1 122 ? -5.07 -18.172 -7.336 1 94.44 122 ASP B N 1
ATOM 2058 C CA . ASP B 1 122 ? -6.074 -17.125 -7.332 1 94.44 122 ASP B CA 1
ATOM 2059 C C . ASP B 1 122 ? -6.977 -17.219 -6.102 1 94.44 122 ASP B C 1
ATOM 2061 O O . ASP B 1 122 ? -7.707 -18.203 -5.941 1 94.44 122 ASP B O 1
ATOM 2065 N N . ILE B 1 123 ? -6.926 -16.203 -5.301 1 90.56 123 ILE B N 1
ATOM 2066 C CA . ILE B 1 123 ? -7.746 -16.281 -4.094 1 90.56 123 ILE B CA 1
ATOM 2067 C C . ILE B 1 123 ? -9.109 -15.633 -4.355 1 90.56 123 ILE B C 1
ATOM 2069 O O . ILE B 1 123 ? -10.094 -15.977 -3.703 1 90.56 123 ILE B O 1
ATOM 2073 N N . LEU B 1 124 ? -9.219 -14.664 -5.18 1 91.19 124 LEU B N 1
ATOM 2074 C CA . LEU B 1 124 ? -10.453 -14.07 -5.691 1 91.19 124 LEU B CA 1
ATOM 2075 C C . LEU B 1 124 ? -10.398 -13.93 -7.207 1 91.19 124 LEU B C 1
ATOM 2077 O O . LEU B 1 124 ? -9.336 -13.625 -7.77 1 91.19 124 LEU B O 1
ATOM 2081 N N . ASP B 1 125 ? -11.562 -14.133 -7.801 1 91.62 125 ASP B N 1
ATOM 2082 C CA . ASP B 1 125 ? -11.617 -14.008 -9.258 1 91.62 125 ASP B CA 1
ATOM 2083 C C . ASP B 1 125 ? -12.859 -13.227 -9.688 1 91.62 125 ASP B C 1
ATOM 2085 O O . ASP B 1 125 ? -13.641 -12.773 -8.852 1 91.62 125 ASP B O 1
ATOM 2089 N N . SER B 1 126 ? -12.852 -12.961 -10.984 1 91.56 126 SER B N 1
ATOM 2090 C CA . SER B 1 126 ? -13.992 -12.32 -11.625 1 91.56 126 SER B CA 1
ATOM 2091 C C . SER B 1 126 ? -14.234 -10.922 -11.055 1 91.56 126 SER B C 1
ATOM 2093 O O . SER B 1 126 ? -15.383 -10.523 -10.852 1 91.56 126 SER B O 1
ATOM 2095 N N . LEU B 1 127 ? -13.219 -10.281 -10.68 1 90.25 127 LEU B N 1
ATOM 2096 C CA . LEU B 1 127 ? -13.297 -8.906 -10.188 1 90.25 127 LEU B CA 1
ATOM 2097 C C . LEU B 1 127 ? -13.195 -7.914 -11.336 1 90.25 127 LEU B C 1
ATOM 2099 O O . LEU B 1 127 ? -12.523 -8.18 -12.336 1 90.25 127 LEU B O 1
ATOM 2103 N N . GLN B 1 128 ? -13.93 -6.832 -11.195 1 91.06 128 GLN B N 1
ATOM 2104 C CA . GLN B 1 128 ? -13.836 -5.758 -12.18 1 91.06 128 GLN B CA 1
ATOM 2105 C C . GLN B 1 128 ? -12.648 -4.852 -11.898 1 91.06 128 GLN B C 1
ATOM 2107 O O . GLN B 1 128 ? -12.773 -3.861 -11.172 1 91.06 128 GLN B O 1
ATOM 2112 N N . THR B 1 129 ? -11.453 -5.066 -12.43 1 92.56 129 THR B N 1
ATOM 2113 C CA . THR B 1 129 ? -10.234 -4.273 -12.445 1 92.56 129 THR B CA 1
ATOM 2114 C C . THR B 1 129 ? -9.781 -3.939 -11.023 1 92.56 129 THR B C 1
ATOM 2116 O O . THR B 1 129 ? -9.734 -2.768 -10.648 1 92.56 129 THR B O 1
ATOM 2119 N N . PRO B 1 130 ? -9.484 -4.914 -10.18 1 95.06 130 PRO B N 1
ATOM 2120 C CA . PRO B 1 130 ? -8.93 -4.605 -8.852 1 95.06 130 PRO B CA 1
ATOM 2121 C C . PRO B 1 130 ? -7.641 -3.793 -8.93 1 95.06 130 PRO B C 1
ATOM 2123 O O . PRO B 1 130 ? -6.82 -4.016 -9.828 1 95.06 130 PRO B O 1
ATOM 2126 N N . ILE B 1 131 ? -7.453 -2.836 -8.023 1 95.31 131 ILE B N 1
ATOM 2127 C CA . ILE B 1 131 ? -6.328 -1.908 -8.094 1 95.31 131 ILE B CA 1
ATOM 2128 C C . ILE B 1 131 ? -5.516 -1.984 -6.805 1 95.31 131 ILE B C 1
ATOM 2130 O O . ILE B 1 131 ? -4.43 -2.568 -6.785 1 95.31 131 ILE B O 1
ATOM 2134 N N . ALA B 1 132 ? -6.031 -1.518 -5.707 1 96.06 132 ALA B N 1
ATOM 2135 C CA . ALA B 1 132 ? -5.305 -1.394 -4.445 1 96.06 132 ALA B CA 1
ATOM 2136 C C . ALA B 1 132 ? -5.586 -2.582 -3.531 1 96.06 132 ALA B C 1
ATOM 2138 O O . ALA B 1 132 ? -6.672 -3.164 -3.576 1 96.06 132 ALA B O 1
ATOM 2139 N N . ILE B 1 133 ? -4.703 -2.889 -2.695 1 95.38 133 ILE B N 1
ATOM 2140 C CA . ILE B 1 133 ? -4.84 -3.996 -1.757 1 95.38 133 ILE B CA 1
ATOM 2141 C C . ILE B 1 133 ? -4.043 -3.697 -0.488 1 95.38 133 ILE B C 1
ATOM 2143 O O . ILE B 1 133 ? -2.975 -3.086 -0.547 1 95.38 133 ILE B O 1
ATOM 2147 N N . ALA B 1 134 ? -4.543 -4.066 0.63 1 91.81 134 ALA B N 1
ATOM 2148 C CA . ALA B 1 134 ? -3.896 -4.051 1.939 1 91.81 134 ALA B CA 1
ATOM 2149 C C . ALA B 1 134 ? -4.316 -5.258 2.773 1 91.81 134 ALA B C 1
ATOM 2151 O O . ALA B 1 134 ? -5.43 -5.766 2.627 1 91.81 134 ALA B O 1
ATOM 2152 N N . ILE B 1 135 ? -3.43 -5.699 3.574 1 86.69 135 ILE B N 1
ATOM 2153 C CA . ILE B 1 135 ? -3.74 -6.871 4.387 1 86.69 135 ILE B CA 1
ATOM 2154 C C . ILE B 1 135 ? -3.482 -6.562 5.859 1 86.69 135 ILE B C 1
ATOM 2156 O O . ILE B 1 135 ? -2.518 -5.871 6.195 1 86.69 135 ILE B O 1
ATOM 2160 N N . ASP B 1 136 ? -4.461 -6.832 6.641 1 72.75 136 ASP B N 1
ATOM 2161 C CA . ASP B 1 136 ? -4.289 -6.812 8.094 1 72.75 136 ASP B CA 1
ATOM 2162 C C . ASP B 1 136 ? -4.164 -8.227 8.648 1 72.75 136 ASP B C 1
ATOM 2164 O O . ASP B 1 136 ? -5.094 -9.031 8.539 1 72.75 136 ASP B O 1
ATOM 2168 N N . ILE B 1 137 ? -2.99 -8.484 9.117 1 58.44 137 ILE B N 1
ATOM 2169 C CA . ILE B 1 137 ? -2.768 -9.805 9.703 1 58.44 137 ILE B CA 1
ATOM 2170 C C . ILE B 1 137 ? -3.074 -9.766 11.195 1 58.44 137 ILE B C 1
ATOM 2172 O O . ILE B 1 137 ? -2.354 -9.125 11.969 1 58.44 137 ILE B O 1
ATOM 2176 N N . SER B 1 138 ? -4.176 -9.156 11.688 1 49.62 138 SER B N 1
ATOM 2177 C CA . SER B 1 138 ? -4.484 -9.141 13.117 1 49.62 138 SER B CA 1
ATOM 2178 C C . SER B 1 138 ? -4.094 -10.461 13.781 1 49.62 138 SER B C 1
ATOM 2180 O O . SER B 1 138 ? -4.316 -11.531 13.219 1 49.62 138 SER B O 1
ATOM 2182 N N . ASN B 1 139 ? -2.924 -10.68 14.273 1 41.62 139 ASN B N 1
ATOM 2183 C CA . ASN B 1 139 ? -3.043 -11.609 15.383 1 41.62 139 ASN B CA 1
ATOM 2184 C C . ASN B 1 139 ? -4.23 -11.266 16.281 1 41.62 139 ASN B C 1
ATOM 2186 O O . ASN B 1 139 ? -4.09 -10.516 17.25 1 41.62 139 ASN B O 1
ATOM 2190 N N . ARG B 1 140 ? -5.27 -10.977 15.883 1 36.62 140 ARG B N 1
ATOM 2191 C CA . ARG B 1 140 ? -6.266 -10.742 16.922 1 36.62 140 ARG B CA 1
ATOM 2192 C C . ARG B 1 140 ? -6.258 -11.867 17.953 1 36.62 140 ARG B C 1
ATOM 2194 O O . ARG B 1 140 ? -6.344 -13.047 17.594 1 36.62 140 ARG B O 1
ATOM 2201 N N . VAL B 1 141 ? -5.477 -11.789 18.984 1 31.59 141 VAL B N 1
ATOM 2202 C CA . VAL B 1 141 ? -5.656 -12.531 20.234 1 31.59 141 VAL B CA 1
ATOM 2203 C C . VAL B 1 141 ? -7.148 -12.711 20.516 1 31.59 141 VAL B C 1
ATOM 2205 O O . VAL B 1 141 ? -7.902 -11.734 20.562 1 31.59 141 VAL B O 1
ATOM 2208 N N . LYS B 1 142 ? -7.648 -13.891 20.344 1 29.64 142 LYS B N 1
ATOM 2209 C CA . LYS B 1 142 ? -8.828 -14.453 21 1 29.64 142 LYS B CA 1
ATOM 2210 C C . LYS B 1 142 ? -8.977 -13.914 22.422 1 29.64 142 LYS B C 1
ATOM 2212 O O . LYS B 1 142 ? -8.094 -14.102 23.266 1 29.64 142 LYS B O 1
ATOM 2217 N N . MET B 1 143 ? -9.164 -12.641 22.641 1 22.36 143 MET B N 1
ATOM 2218 C CA . MET B 1 143 ? -9.648 -12.586 24.016 1 22.36 143 MET B CA 1
ATOM 2219 C C . MET B 1 143 ? -10.797 -13.57 24.234 1 22.36 143 MET B C 1
ATOM 2221 O O . MET B 1 143 ? -11.875 -13.398 23.672 1 22.36 143 MET B O 1
ATOM 2225 N N . LEU B 1 144 ? -10.555 -14.82 23.969 1 22.94 144 LEU B N 1
ATOM 2226 C CA . LEU B 1 144 ? -11.367 -15.609 24.891 1 22.94 144 LEU B CA 1
ATOM 2227 C C . LEU B 1 144 ? -11.086 -15.227 26.344 1 22.94 144 LEU B C 1
ATOM 2229 O O . LEU B 1 144 ? -9.938 -14.977 26.703 1 22.94 144 LEU B O 1
#

Sequence (288 aa):
MTLVSGNGPQLLFSNGTHVFSKDLDSANSRVLVGTMDSSVTYVDYDLIGGYIYWSDFDTNTISRKRCMSDDDNSDKEVIIKKQTNSIPWGIALDSQNGHLYWTDGIGGHIRRSDLNGSNVVDILDSLQTPIAIAIDISNRVKMLMTLVSGNGPQLLFSNGTHVFSKDLDSANSRVLVGTMDSSVTYVDYDLIGGYIYWSDFDTNTISRKRCMSDDDNSDKEVIIKKQTNSIPWGIALDSQNGHLYWTDGIGGHIRRSDLNGSNVVDILDSLQTPIAIAIDISNRVKML

pLDDT: mean 82.37, std 19.13, range [22.27, 98.25]